Protein 1LDD (pdb70)

Sequence (296 aa):
KYELTLQRSLPFIEGMLTNLGAMKLHKIHSFLKITVPKDWGYNRITLQQLEGYLNTLADEGRLKYIANGSYEIVKYELTLQRSLPFIEGMLTNLGAMKLHKIHSFLKITVPKDWGYNRITLQQLEGYLNTLADEGRLKYIANGSYEIVKYELTLQRSLPFIEGMLTNLGAMKLHKIHSFLKITVPKDWGYNRITLQQLEGYLNTLADEGRLKYIANGSYEIVKYELTLQRSLPFIEGMLTNLGAMKLHKIHSFLKITVPKDWGYNRITLQQLEGYLNTLADEGRLKYIANGSYEIV

Structure (mmCIF, N/CA/C/O backbone):
data_1LDD
#
_entry.id   1LDD
#
_cell.length_a   54.7
_cell.length_b   72.9
_cell.length_c   79.8
_cell.angle_alpha   90
_cell.angle_beta   90
_cell.angle_gamma   90
#
_symmetry.space_group_name_H-M   'P 21 21 21'
#
loop_
_atom_site.group_PDB
_atom_site.id
_atom_site.type_symbol
_atom_site.label_atom_id
_atom_site.label_alt_id
_atom_site.label_comp_id
_atom_site.label_asym_id
_atom_site.label_entity_id
_atom_site.label_seq_id
_atom_site.pdbx_PDB_ins_code
_atom_site.Cartn_x
_atom_site.Cartn_y
_atom_site.Cartn_z
_atom_site.occupancy
_atom_site.B_iso_or_equiv
_atom_site.auth_seq_id
_atom_site.auth_comp_id
_atom_site.auth_asym_id
_atom_site.auth_atom_id
_atom_site.pdbx_PDB_model_num
ATOM 1 N N . LYS A 1 1 ? 53.293 36.698 47.238 0.00 25.10 773 LYS A N 1
ATOM 2 C CA . LYS A 1 1 ? 54.097 37.275 48.351 0.00 25.10 773 LYS A CA 1
ATOM 3 C C . LYS A 1 1 ? 54.899 38.493 47.923 0.00 25.10 773 LYS A C 1
ATOM 4 O O . LYS A 1 1 ? 55.083 39.424 48.708 0.00 25.10 773 LYS A O 1
ATOM 10 N N . TYR A 1 2 ? 55.385 38.491 46.687 1.00 25.10 774 TYR A N 1
ATOM 11 C CA . TYR A 1 2 ? 56.159 39.629 46.216 1.00 25.10 774 TYR A CA 1
ATOM 12 C C . TYR A 1 2 ? 55.552 40.526 45.163 1.00 25.10 774 TYR A C 1
ATOM 13 O O . TYR A 1 2 ? 54.477 40.276 44.582 1.00 25.10 774 TYR A O 1
ATOM 22 N N . GLU A 1 3 ? 56.263 41.614 44.957 1.00 25.10 775 GLU A N 1
ATOM 23 C CA . GLU A 1 3 ? 55.862 42.644 44.048 1.00 25.10 775 GLU A CA 1
ATOM 24 C C . GLU A 1 3 ? 55.965 42.231 42.597 1.00 25.10 775 GLU A C 1
ATOM 25 O O . GLU A 1 3 ? 55.218 42.739 41.760 1.00 25.10 775 GLU A O 1
ATOM 31 N N . LEU A 1 4 ? 56.847 41.290 42.272 1.00 25.10 776 LEU A N 1
ATOM 32 C CA . LEU A 1 4 ? 56.923 40.890 40.875 1.00 25.10 776 LEU A CA 1
ATOM 33 C C . LEU A 1 4 ? 55.605 40.194 40.540 1.00 25.10 776 LEU A C 1
ATOM 34 O O . LEU A 1 4 ? 55.044 40.402 39.468 1.00 25.10 776 LEU A O 1
ATOM 39 N N . THR A 1 5 ? 55.102 39.381 41.464 1.00 25.10 777 THR A N 1
ATOM 40 C CA . THR A 1 5 ? 53.841 38.690 41.210 1.00 25.10 777 THR A CA 1
ATOM 41 C C . THR A 1 5 ? 52.730 39.720 41.091 1.00 25.10 777 THR A C 1
ATOM 42 O O . THR A 1 5 ? 51.892 39.631 40.194 1.00 25.10 777 THR A O 1
ATOM 46 N N . LEU A 1 6 ? 52.721 40.693 41.993 1.00 25.10 778 LEU A N 1
ATOM 47 C CA . LEU A 1 6 ? 51.718 41.746 41.944 1.00 25.10 778 LEU A CA 1
ATOM 48 C C . LEU A 1 6 ? 51.850 42.520 40.632 1.00 25.10 778 LEU A C 1
ATOM 49 O O . LEU A 1 6 ? 50.848 42.861 40.007 1.00 25.10 778 LEU A O 1
ATOM 54 N N . GLN A 1 7 ? 53.092 42.780 40.223 1.00 25.10 779 GLN A N 1
ATOM 55 C CA . GLN A 1 7 ? 53.379 43.503 38.987 1.00 25.10 779 GLN A CA 1
ATOM 56 C C . GLN A 1 7 ? 52.827 42.721 37.793 1.00 25.10 779 GLN A C 1
ATOM 57 O O . GLN A 1 7 ? 52.233 43.288 36.885 1.00 25.10 779 GLN A O 1
ATOM 63 N N . ARG A 1 8 ? 53.007 41.407 37.803 1.00 25.10 780 ARG A N 1
ATOM 64 C CA . ARG A 1 8 ? 52.507 40.584 36.718 1.00 25.10 780 ARG A CA 1
ATOM 65 C C . ARG A 1 8 ? 50.985 40.547 36.671 1.00 25.10 780 ARG A C 1
ATOM 66 O O . ARG A 1 8 ? 50.394 40.316 35.616 1.00 25.10 780 ARG A O 1
ATOM 74 N N . SER A 1 9 ? 50.344 40.766 37.811 1.00 25.10 781 SER A N 1
ATOM 75 C CA . SER A 1 9 ? 48.892 40.713 37.830 1.00 25.10 781 SER A CA 1
ATOM 76 C C . SER A 1 9 ? 48.215 42.054 37.610 1.00 25.10 781 SER A C 1
ATOM 77 O O . SER A 1 9 ? 46.985 42.131 37.570 1.00 25.10 781 SER A O 1
ATOM 80 N N . LEU A 1 10 ? 49.007 43.109 37.446 1.00 25.10 782 LEU A N 1
ATOM 81 C CA . LEU A 1 10 ? 48.442 44.442 37.242 1.00 25.10 782 LEU A CA 1
ATOM 82 C C . LEU A 1 10 ? 47.470 44.485 36.048 1.00 25.10 782 LEU A C 1
ATOM 83 O O . LEU A 1 10 ? 46.392 45.069 36.139 1.00 25.10 782 LEU A O 1
ATOM 88 N N . PRO A 1 11 ? 47.838 43.854 34.910 1.00 25.10 783 PRO A N 1
ATOM 89 C CA . PRO A 1 11 ? 46.938 43.874 33.745 1.00 25.10 783 PRO A CA 1
ATOM 90 C C . PRO A 1 11 ? 45.586 43.209 34.007 1.00 25.10 783 PRO A C 1
ATOM 91 O O . PRO A 1 11 ? 44.577 43.583 33.397 1.00 25.10 783 PRO A O 1
ATOM 95 N N . PHE A 1 12 ? 45.549 42.214 34.898 1.00 25.10 784 PHE A N 1
ATOM 96 C CA . PHE A 1 12 ? 44.263 41.568 35.177 1.00 25.10 784 PHE A CA 1
ATOM 97 C C . PHE A 1 12 ? 43.450 42.413 36.151 1.00 25.10 784 PHE A C 1
ATOM 98 O O . PHE A 1 12 ? 42.220 42.429 36.095 1.00 25.10 784 PHE A O 1
ATOM 106 N N . ILE A 1 13 ? 44.135 43.121 37.045 1.00 25.10 785 ILE A N 1
ATOM 107 C CA . ILE A 1 13 ? 43.442 44.008 37.976 1.00 25.10 785 ILE A CA 1
ATOM 108 C C . ILE A 1 13 ? 42.807 45.122 37.143 1.00 25.10 785 ILE A C 1
ATOM 109 O O . ILE A 1 13 ? 41.642 45.482 37.335 1.00 25.10 785 ILE A O 1
ATOM 114 N N . GLU A 1 14 ? 43.577 45.662 36.206 1.00 25.10 786 GLU A N 1
ATOM 115 C CA . GLU A 1 14 ? 43.065 46.718 35.341 1.00 25.10 786 GLU A CA 1
ATOM 116 C C . GLU A 1 14 ? 41.865 46.248 34.498 1.00 25.10 786 GLU A C 1
ATOM 117 O O . GLU A 1 14 ? 40.831 46.913 34.484 1.00 25.10 786 GLU A O 1
ATOM 123 N N . GLY A 1 15 ? 42.016 45.118 33.802 1.00 25.10 787 GLY A N 1
ATOM 124 C CA . GLY A 1 15 ? 40.943 44.604 32.963 1.00 25.10 787 GLY A CA 1
ATOM 125 C C . GLY A 1 15 ? 39.670 44.330 33.750 1.00 25.10 787 GLY A C 1
ATOM 126 O O . GLY A 1 15 ? 38.571 44.672 33.338 1.00 25.10 787 GLY A O 1
ATOM 127 N N . MET A 1 16 ? 39.843 43.689 34.894 1.00 25.10 788 MET A N 1
ATOM 128 C CA . MET A 1 16 ? 38.747 43.366 35.789 1.00 25.10 788 MET A CA 1
ATOM 129 C C . MET A 1 16 ? 37.967 44.647 36.131 1.00 25.10 788 MET A C 1
ATOM 130 O O . MET A 1 16 ? 36.741 44.724 35.971 1.00 25.10 788 MET A O 1
ATOM 135 N N . LEU A 1 17 ? 38.695 45.653 36.600 1.00 25.10 789 LEU A N 1
ATOM 136 C CA . LEU A 1 17 ? 38.093 46.925 36.961 1.00 25.10 789 LEU A CA 1
ATOM 137 C C . LEU A 1 17 ? 37.526 47.650 35.746 1.00 25.10 789 LEU A C 1
ATOM 138 O O . LEU A 1 17 ? 36.593 48.427 35.875 1.00 25.10 789 LEU A O 1
ATOM 143 N N . THR A 1 18 ? 38.108 47.410 34.579 1.00 25.10 790 THR A N 1
ATOM 144 C CA . THR A 1 18 ? 37.621 48.047 33.365 1.00 25.10 790 THR A CA 1
ATOM 145 C C . THR A 1 18 ? 36.298 47.398 32.944 1.00 25.10 790 THR A C 1
ATOM 146 O O . THR A 1 18 ? 35.319 48.091 32.683 1.00 25.10 790 THR A O 1
ATOM 150 N N . ASN A 1 19 ? 36.253 46.069 32.911 1.00 25.10 791 ASN A N 1
ATOM 151 C CA . ASN A 1 19 ? 35.026 45.379 32.518 1.00 25.10 791 ASN A CA 1
ATOM 152 C C . ASN A 1 19 ? 33.850 45.501 33.504 1.00 25.10 791 ASN A C 1
ATOM 153 O O . ASN A 1 19 ? 32.706 45.710 33.100 1.00 25.10 791 ASN A O 1
ATOM 158 N N . LEU A 1 20 ? 34.144 45.390 34.794 1.00 25.10 792 LEU A N 1
ATOM 159 C CA . LEU A 1 20 ? 33.111 45.389 35.825 1.00 25.10 792 LEU A CA 1
ATOM 160 C C . LEU A 1 20 ? 32.855 46.665 36.627 1.00 25.10 792 LEU A C 1
ATOM 161 O O . LEU A 1 20 ? 31.890 46.734 37.384 1.00 25.10 792 LEU A O 1
ATOM 166 N N . GLY A 1 21 ? 33.708 47.667 36.483 1.00 25.10 793 GLY A N 1
ATOM 167 C CA . GLY A 1 21 ? 33.502 48.870 37.256 1.00 25.10 793 GLY A CA 1
ATOM 168 C C . GLY A 1 21 ? 34.168 48.682 38.600 1.00 25.10 793 GLY A C 1
ATOM 169 O O . GLY A 1 21 ? 34.851 47.684 38.816 1.00 25.10 793 GLY A O 1
ATOM 170 N N . ALA A 1 22 ? 33.958 49.630 39.510 1.00 25.10 794 ALA A N 1
ATOM 171 C CA . ALA A 1 22 ? 34.578 49.598 40.832 1.00 25.10 794 ALA A CA 1
ATOM 172 C C . ALA A 1 22 ? 34.301 48.319 41.611 1.00 25.10 794 ALA A C 1
ATOM 173 O O . ALA A 1 22 ? 33.164 47.848 41.661 1.00 25.10 794 ALA A O 1
ATOM 175 N N . MET A 1 23 ? 35.347 47.774 42.230 1.00 25.10 795 MET A N 1
ATOM 176 C CA . MET A 1 23 ? 35.224 46.542 43.001 1.00 25.10 795 MET A CA 1
ATOM 177 C C . MET A 1 23 ? 35.821 46.619 44.392 1.00 25.10 795 MET A C 1
ATOM 178 O O . MET A 1 23 ? 36.724 47.408 44.673 1.00 25.10 795 MET A O 1
ATOM 183 N N . LYS A 1 24 ? 35.295 45.788 45.269 1.00 25.10 796 LYS A N 1
ATOM 184 C CA . LYS A 1 24 ? 35.800 45.724 46.618 1.00 25.10 796 LYS A CA 1
ATOM 185 C C . LYS A 1 24 ? 37.001 44.812 46.709 1.00 25.10 796 LYS A C 1
ATOM 186 O O . LYS A 1 24 ? 37.121 43.835 45.958 1.00 25.10 796 LYS A O 1
ATOM 192 N N . LEU A 1 25 ? 37.889 45.174 47.628 1.00 25.10 797 LEU A N 1
ATOM 193 C CA . LEU A 1 25 ? 39.132 44.473 47.866 1.00 25.10 797 LEU A CA 1
ATOM 194 C C . LEU A 1 25 ? 38.987 42.958 47.817 1.00 25.10 797 LEU A C 1
ATOM 195 O O . LEU A 1 25 ? 39.625 42.304 46.998 1.00 25.10 797 LEU A O 1
ATOM 200 N N . HIS A 1 26 ? 38.147 42.402 48.683 1.00 25.10 798 HIS A N 1
ATOM 201 C CA . HIS A 1 26 ? 38.007 40.949 48.717 1.00 25.10 798 HIS A CA 1
ATOM 202 C C . HIS A 1 26 ? 37.520 40.316 47.419 1.00 25.10 798 HIS A C 1
ATOM 203 O O . HIS A 1 26 ? 37.838 39.161 47.145 1.00 25.10 798 HIS A O 1
ATOM 210 N N . LYS A 1 27 ? 36.740 41.045 46.630 1.00 25.10 799 LYS A N 1
ATOM 211 C CA . LYS A 1 27 ? 36.274 40.482 45.365 1.00 25.10 799 LYS A CA 1
ATOM 212 C C . LYS A 1 27 ? 37.429 40.496 44.370 1.00 25.10 799 LYS A C 1
ATOM 213 O O . LYS A 1 27 ? 37.597 39.556 43.599 1.00 25.10 799 LYS A O 1
ATOM 219 N N . ILE A 1 28 ? 38.222 41.565 44.397 1.00 25.10 800 ILE A N 1
ATOM 220 C CA . ILE A 1 28 ? 39.378 41.655 43.507 1.00 25.10 800 ILE A CA 1
ATOM 221 C C . ILE A 1 28 ? 40.311 40.484 43.815 1.00 25.10 800 ILE A C 1
ATOM 222 O O . ILE A 1 28 ? 40.821 39.825 42.913 1.00 25.10 800 ILE A O 1
ATOM 227 N N . HIS A 1 29 ? 40.499 40.206 45.104 1.00 25.10 801 HIS A N 1
ATOM 228 C CA . HIS A 1 29 ? 41.404 39.138 45.523 1.00 25.10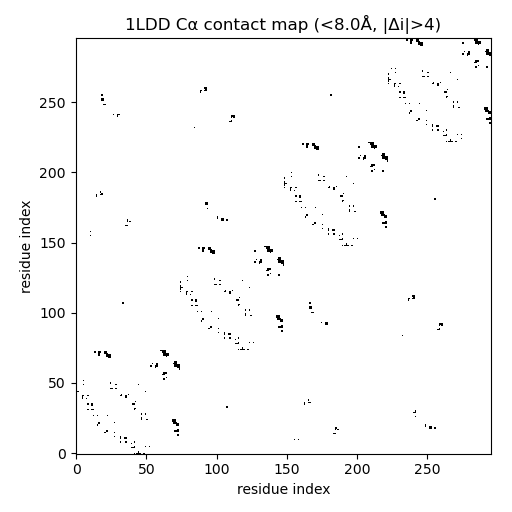 801 HIS A CA 1
ATOM 229 C C . HIS A 1 29 ? 40.923 37.769 45.047 1.00 25.10 801 HIS A C 1
ATOM 230 O O . HIS A 1 29 ? 41.690 36.956 44.506 1.00 25.10 801 HIS A O 1
ATOM 237 N N . SER A 1 30 ? 39.638 37.514 45.236 1.00 25.10 802 SER A N 1
ATOM 238 C CA . SER A 1 30 ? 39.095 36.243 44.817 1.00 25.10 802 SER A CA 1
ATOM 239 C C . SER A 1 30 ? 39.188 36.098 43.299 1.00 25.10 802 SER A C 1
ATOM 240 O O . SER A 1 30 ? 39.564 35.037 42.802 1.00 25.10 802 SER A O 1
ATOM 243 N N . PHE A 1 31 ? 38.889 37.172 42.573 1.00 25.10 803 PHE A N 1
ATOM 244 C CA . PHE A 1 31 ? 38.923 37.109 41.118 1.00 25.10 803 PHE A CA 1
ATOM 245 C C . PHE A 1 31 ? 40.334 36.900 40.564 1.00 25.10 803 PHE A C 1
ATOM 246 O O . PHE A 1 31 ? 40.512 36.206 39.550 1.00 25.10 803 PHE A O 1
ATOM 254 N N . LEU A 1 32 ? 41.320 37.515 41.208 1.00 25.10 804 LEU A N 1
ATOM 255 C CA . LEU A 1 32 ? 42.702 37.352 40.789 1.00 25.10 804 LEU A CA 1
ATOM 256 C C . LEU A 1 32 ? 43.087 35.876 40.967 1.00 25.10 804 LEU A C 1
ATOM 257 O O . LEU A 1 32 ? 43.730 35.294 40.101 1.00 25.10 804 LEU A O 1
ATOM 262 N N . LYS A 1 33 ? 42.665 35.263 42.076 1.00 25.10 805 LYS A N 1
ATOM 263 C CA . LYS A 1 33 ? 42.999 33.856 42.332 1.00 25.10 805 LYS A CA 1
ATOM 264 C C . LYS A 1 33 ? 42.621 32.936 41.169 1.00 25.10 805 LYS A C 1
ATOM 265 O O . LYS A 1 33 ? 43.289 31.940 40.916 1.00 25.10 805 LYS A O 1
ATOM 271 N N . ILE A 1 34 ? 41.554 33.266 40.457 1.00 25.10 806 ILE A N 1
ATOM 272 C CA . ILE A 1 34 ? 41.162 32.424 39.357 1.00 25.10 806 ILE A CA 1
ATOM 273 C C . ILE A 1 34 ? 41.602 32.944 37.989 1.00 25.10 806 ILE A C 1
ATOM 274 O O . ILE A 1 34 ? 41.824 32.158 37.076 1.00 25.10 806 ILE A O 1
ATOM 279 N N . THR A 1 35 ? 41.753 34.252 37.835 1.00 25.10 807 THR A N 1
ATOM 280 C CA . THR A 1 35 ? 42.158 34.777 36.531 1.00 25.10 807 THR A CA 1
ATOM 281 C C . THR A 1 35 ? 43.662 34.820 36.231 1.00 25.10 807 THR A C 1
ATOM 282 O O . THR A 1 35 ? 44.061 34.595 35.095 1.00 25.10 807 THR A O 1
ATOM 286 N N . VAL A 1 36 ? 44.493 35.100 37.233 1.00 25.10 808 VAL A N 1
ATOM 287 C CA . VAL A 1 36 ? 45.938 35.135 37.002 1.00 25.10 808 VAL A CA 1
ATOM 288 C C . VAL A 1 36 ? 46.426 33.701 36.807 1.00 25.10 808 VAL A C 1
ATOM 289 O O . VAL A 1 36 ? 46.159 32.851 37.642 1.00 25.10 808 VAL A O 1
ATOM 293 N N . PRO A 1 37 ? 47.142 33.412 35.701 1.00 25.10 809 PRO A N 1
ATOM 294 C CA . PRO A 1 37 ? 47.619 32.034 35.507 1.00 25.10 809 PRO A CA 1
ATOM 295 C C . PRO A 1 37 ? 48.377 31.529 36.727 1.00 25.10 809 PRO A C 1
ATOM 296 O O . PRO A 1 37 ? 49.272 32.214 37.248 1.00 25.10 809 PRO A O 1
ATOM 300 N N . LYS A 1 38 ? 48.016 30.324 37.170 1.00 25.10 810 LYS A N 1
ATOM 301 C CA . LYS A 1 38 ? 48.615 29.704 38.357 1.00 25.10 810 LYS A CA 1
ATOM 302 C C . LYS A 1 38 ? 50.114 29.670 38.406 1.00 25.10 810 LYS A C 1
ATOM 303 O O . LYS A 1 38 ? 50.692 29.701 39.496 1.00 25.10 810 LYS A O 1
ATOM 309 N N . ASP A 1 39 ? 50.749 29.587 37.240 1.00 25.10 811 ASP A N 1
ATOM 310 C CA . ASP A 1 39 ? 52.205 29.512 37.179 1.00 25.10 811 ASP A CA 1
ATOM 311 C C . ASP A 1 39 ? 52.885 30.796 37.585 1.00 25.10 811 ASP A C 1
ATOM 312 O O . ASP A 1 39 ? 54.080 30.791 37.882 1.00 25.10 811 ASP A O 1
ATOM 317 N N . TRP A 1 40 ? 52.144 31.902 37.572 1.00 25.10 812 TRP A N 1
ATOM 318 C CA . TRP A 1 40 ? 52.718 33.190 37.948 1.00 25.10 812 TRP A CA 1
ATOM 319 C C . TRP A 1 40 ? 52.465 33.378 39.402 1.00 25.10 812 TRP A C 1
ATOM 320 O O . TRP A 1 40 ? 52.886 34.358 40.021 1.00 25.10 812 TRP A O 1
ATOM 331 N N . GLY A 1 41 ? 51.759 32.405 39.935 1.00 25.10 813 GLY A N 1
ATOM 332 C CA . GLY A 1 41 ? 51.425 32.425 41.329 1.00 25.10 813 GLY A CA 1
ATOM 333 C C . GLY A 1 41 ? 50.161 33.219 41.548 1.00 25.10 813 GLY A C 1
ATOM 334 O O . GLY A 1 41 ? 49.168 33.122 40.802 1.00 25.10 813 GLY A O 1
ATOM 335 N N . TYR A 1 42 ? 50.262 34.038 42.574 1.00 25.10 814 TYR A N 1
ATOM 336 C CA . TYR A 1 42 ? 49.226 34.917 43.098 1.00 25.10 814 TYR A CA 1
ATOM 337 C C . TYR A 1 42 ? 48.669 34.141 44.271 1.00 25.10 814 TYR A C 1
ATOM 338 O O . TYR A 1 42 ? 48.283 34.716 45.287 1.00 25.10 814 TYR A O 1
ATOM 347 N N . ASN A 1 43 ? 48.645 32.819 44.110 1.00 25.10 815 ASN A N 1
ATOM 348 C CA . ASN A 1 43 ? 48.154 31.923 45.148 1.00 25.10 815 ASN A CA 1
ATOM 349 C C . ASN A 1 43 ? 48.862 32.184 46.468 1.00 25.10 815 ASN A C 1
ATOM 350 O O . ASN A 1 43 ? 48.321 31.909 47.531 1.00 25.10 815 ASN A O 1
ATOM 355 N N . ARG A 1 44 ? 50.077 32.712 46.406 1.00 25.10 816 ARG A N 1
ATOM 356 C CA . ARG A 1 44 ? 50.815 32.993 47.627 1.00 25.10 816 ARG A CA 1
ATOM 357 C C . ARG A 1 44 ? 50.506 34.377 48.210 1.00 25.10 816 ARG A C 1
ATOM 358 O O . ARG A 1 44 ? 50.748 34.622 49.376 1.00 25.10 816 ARG A O 1
ATOM 366 N N . ILE A 1 45 ? 49.960 35.276 47.396 1.00 25.10 817 ILE A N 1
ATOM 367 C CA . ILE A 1 45 ? 49.633 36.628 47.853 1.00 25.10 817 ILE A CA 1
ATOM 368 C C . ILE A 1 45 ? 48.497 36.702 48.875 1.00 25.10 817 ILE A C 1
ATOM 369 O O . ILE A 1 45 ? 47.470 36.053 48.729 1.00 25.10 817 ILE A O 1
ATOM 374 N N . THR A 1 46 ? 48.702 37.498 49.919 1.00 25.10 818 THR A N 1
ATOM 375 C CA . THR A 1 46 ? 47.701 37.657 50.983 1.00 25.10 818 THR A CA 1
ATOM 376 C C . THR A 1 46 ? 46.901 38.907 50.721 1.00 25.10 818 THR A C 1
ATOM 377 O O . THR A 1 46 ? 47.318 39.773 49.954 1.00 25.10 818 THR A O 1
ATOM 381 N N . LEU A 1 47 ? 45.749 39.024 51.364 1.00 25.10 819 LEU A N 1
ATOM 382 C CA . LEU A 1 47 ? 44.965 40.192 51.089 1.00 25.10 819 LEU A CA 1
ATOM 383 C C . LEU A 1 47 ? 45.615 41.463 51.606 1.00 25.10 819 LEU A C 1
ATOM 384 O O . LEU A 1 47 ? 45.298 42.538 51.122 1.00 25.10 819 LEU A O 1
ATOM 389 N N . GLN A 1 48 ? 46.564 41.359 52.539 1.00 25.10 820 GLN A N 1
ATOM 390 C CA . GLN A 1 48 ? 47.156 42.607 53.011 1.00 25.10 820 GLN A CA 1
ATOM 391 C C . GLN A 1 48 ? 48.256 43.054 52.054 1.00 25.10 820 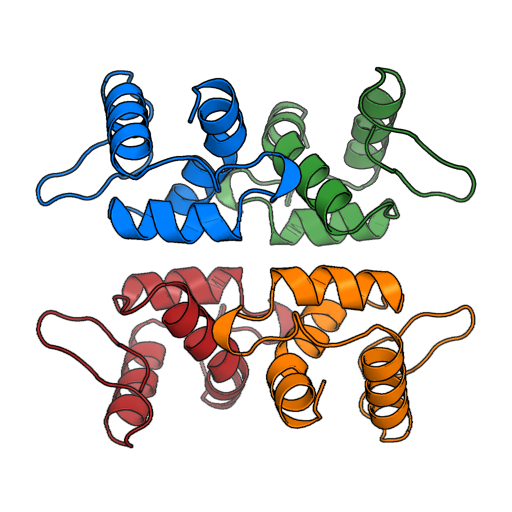GLN A C 1
ATOM 392 O O . GLN A 1 48 ? 48.553 44.229 51.967 1.00 25.10 820 GLN A O 1
ATOM 398 N N . GLN A 1 49 ? 48.828 42.108 51.314 1.00 25.10 821 GLN A N 1
ATOM 399 C CA . GLN A 1 49 ? 49.820 42.451 50.305 1.00 25.10 821 GLN A CA 1
ATOM 400 C C . GLN A 1 49 ? 49.021 43.092 49.156 1.00 25.10 821 GLN A C 1
ATOM 401 O O . GLN A 1 49 ? 49.437 44.091 48.593 1.00 25.10 821 GLN A O 1
ATOM 407 N N . LEU A 1 50 ? 47.863 42.522 48.816 1.00 25.10 822 LEU A N 1
ATOM 408 C CA . LEU A 1 50 ? 47.052 43.106 47.739 1.00 25.10 822 LEU A CA 1
ATOM 409 C C . LEU A 1 50 ? 46.634 44.526 48.084 1.00 25.10 822 LEU A C 1
ATOM 410 O O . LEU A 1 50 ? 46.784 45.432 47.271 1.00 25.10 822 LEU A O 1
ATOM 415 N N . GLU A 1 51 ? 46.119 44.712 49.306 1.00 25.10 823 GLU A N 1
ATOM 416 C CA . GLU A 1 51 ? 45.666 46.033 49.747 1.00 25.10 823 GLU A CA 1
ATOM 417 C C . GLU A 1 51 ? 46.783 47.068 49.680 1.00 25.10 823 GLU A C 1
ATOM 418 O O . GLU A 1 51 ? 46.560 48.195 49.257 1.00 25.10 823 GLU A O 1
ATOM 424 N N . GLY A 1 52 ? 47.986 46.685 50.085 1.00 25.10 824 GLY A N 1
ATOM 425 C CA . GLY A 1 52 ? 49.109 47.615 50.039 1.00 25.10 824 GLY A CA 1
ATOM 426 C C . GLY A 1 52 ? 49.451 47.980 48.602 1.00 25.10 824 GLY A C 1
ATOM 427 O O . GLY A 1 52 ? 49.772 49.132 48.291 1.00 25.10 824 GLY A O 1
ATOM 428 N N . TYR A 1 53 ? 49.381 46.989 47.720 1.00 25.10 825 TYR A N 1
ATOM 429 C CA . TYR A 1 53 ? 49.664 47.210 46.306 1.00 25.10 825 TYR A CA 1
ATOM 430 C C . TYR A 1 53 ? 48.627 48.116 45.664 1.00 25.10 825 TYR A C 1
ATOM 431 O O . TYR A 1 53 ? 48.970 49.024 44.905 1.00 25.10 825 TYR A O 1
ATOM 440 N N . LEU A 1 54 ? 47.352 47.861 45.941 1.00 25.10 826 LEU A N 1
ATOM 441 C CA . LEU A 1 54 ? 46.299 48.686 45.363 1.00 25.10 826 LEU A CA 1
ATOM 442 C C . LEU A 1 54 ? 46.387 50.128 45.836 1.00 25.10 826 LEU A C 1
ATOM 443 O O . LEU A 1 54 ? 46.162 51.052 45.056 1.00 25.10 826 LEU A O 1
ATOM 448 N N . ASN A 1 55 ? 46.712 50.323 47.107 1.00 25.10 827 ASN A N 1
ATOM 449 C CA . ASN A 1 55 ? 46.827 51.677 47.658 1.00 25.10 827 ASN A CA 1
ATOM 450 C C . ASN A 1 55 ? 47.981 52.415 46.994 1.00 25.10 827 ASN A C 1
ATOM 451 O O . ASN A 1 55 ? 47.940 53.640 46.822 1.00 25.10 827 ASN A O 1
ATOM 456 N N . THR A 1 56 ? 49.012 51.673 46.611 1.00 25.10 828 THR A N 1
ATOM 457 C CA . THR A 1 56 ? 50.150 52.292 45.933 1.00 25.10 828 THR A CA 1
ATOM 458 C C . THR A 1 56 ? 49.687 52.717 44.554 1.00 25.10 828 THR A C 1
ATOM 459 O O . THR A 1 56 ? 50.075 53.776 44.062 1.00 25.10 828 THR A O 1
ATOM 463 N N . LEU A 1 57 ? 48.840 51.899 43.931 1.00 25.10 829 LEU A N 1
ATOM 464 C CA . LEU A 1 57 ? 48.354 52.243 42.607 1.00 25.10 829 LEU A CA 1
ATOM 465 C C . LEU A 1 57 ? 47.421 53.438 42.735 1.00 25.10 829 LEU A C 1
ATOM 466 O O . LEU A 1 57 ? 47.334 54.274 41.827 1.00 25.10 829 LEU A O 1
ATOM 471 N N . ALA A 1 58 ? 46.730 53.519 43.871 1.00 25.10 830 ALA A N 1
ATOM 472 C CA . ALA A 1 58 ? 45.812 54.624 44.107 1.00 25.10 830 ALA A CA 1
ATOM 473 C C . ALA A 1 58 ? 46.614 55.898 44.368 1.00 25.10 830 ALA A C 1
ATOM 474 O O . ALA A 1 58 ? 46.218 56.977 43.924 1.00 25.10 830 ALA A O 1
ATOM 476 N N . ASP A 1 59 ? 47.742 55.750 45.079 1.00 25.10 831 ASP A N 1
ATOM 477 C CA . ASP A 1 59 ? 48.643 56.859 45.414 1.00 25.10 831 ASP A CA 1
ATOM 478 C C . ASP A 1 59 ? 49.248 57.463 44.173 1.00 25.10 831 ASP A C 1
ATOM 479 O O . ASP A 1 59 ? 49.486 58.673 44.090 1.00 25.10 831 ASP A O 1
ATOM 484 N N . GLU A 1 60 ? 49.581 56.607 43.223 1.00 25.10 832 GLU A N 1
ATOM 485 C CA . GLU A 1 60 ? 50.039 57.121 41.961 1.00 25.10 832 GLU A CA 1
ATOM 486 C C . GLU A 1 60 ? 48.647 57.603 41.504 1.00 25.10 832 GLU A C 1
ATOM 487 O O . GLU A 1 60 ? 47.845 57.987 42.359 1.00 25.10 832 GLU A O 1
ATOM 493 N N . GLY A 1 61 ? 48.330 57.626 40.218 1.00 25.10 833 GLY A N 1
ATOM 494 C CA . GLY A 1 61 ? 46.991 58.078 39.866 1.00 25.10 833 GLY A CA 1
ATOM 495 C C . GLY A 1 61 ? 46.295 57.063 38.989 1.00 25.10 833 GLY A C 1
ATOM 496 O O . GLY A 1 61 ? 45.340 57.366 38.271 1.00 25.10 833 GLY A O 1
ATOM 497 N N . ARG A 1 62 ? 46.775 55.830 39.087 1.00 25.10 834 ARG A N 1
ATOM 498 C CA . ARG A 1 62 ? 46.290 54.708 38.298 1.00 25.10 834 ARG A CA 1
ATOM 499 C C . ARG A 1 62 ? 44.913 54.216 38.747 1.00 25.10 834 ARG A C 1
ATOM 500 O O . ARG A 1 62 ? 44.070 53.834 37.928 1.00 25.10 834 ARG A O 1
ATOM 508 N N . LEU A 1 63 ? 44.678 54.232 40.057 1.00 25.10 835 LEU A N 1
ATOM 509 C CA . LEU A 1 63 ? 43.389 53.803 40.594 1.00 25.10 835 LEU A CA 1
ATOM 510 C C . LEU A 1 63 ? 42.769 54.888 41.449 1.00 25.10 835 LEU A C 1
ATOM 511 O O . LEU A 1 63 ? 43.445 55.786 41.924 1.00 25.10 835 LEU A O 1
ATOM 516 N N . LYS A 1 64 ? 41.464 54.810 41.631 1.00 25.10 836 LYS A N 1
ATOM 517 C CA . LYS A 1 64 ? 40.786 55.769 42.461 1.00 25.10 836 LYS A CA 1
ATOM 518 C C . LYS A 1 64 ? 40.146 54.964 43.581 1.00 25.10 836 LYS A C 1
ATOM 519 O O . LYS A 1 64 ? 39.397 53.991 43.347 1.00 25.10 836 LYS A O 1
ATOM 525 N N . TYR A 1 65 ? 40.439 55.339 44.815 1.00 25.10 837 TYR A N 1
ATOM 526 C CA . TYR A 1 65 ? 39.859 54.585 45.881 1.00 25.10 837 TYR A CA 1
ATOM 527 C C . TYR A 1 65 ? 38.352 54.641 45.761 1.00 25.10 837 TYR A C 1
ATOM 528 O O . TYR A 1 65 ? 37.774 53.834 45.039 1.00 25.10 837 TYR A O 1
ATOM 537 N N . ILE A 1 66 ? 37.725 55.604 46.427 1.00 25.10 838 ILE A N 1
ATOM 538 C CA . ILE A 1 66 ? 36.266 55.758 46.425 1.00 25.10 838 ILE A CA 1
ATOM 539 C C . ILE A 1 66 ? 35.656 55.278 47.744 1.00 25.10 838 ILE A C 1
ATOM 540 O O . ILE A 1 66 ? 35.504 54.075 47.985 1.00 25.10 838 ILE A O 1
ATOM 545 N N . ALA A 1 67 ? 35.328 56.241 48.597 0.00 25.10 839 ALA A N 1
ATOM 546 C CA . ALA A 1 67 ? 34.749 55.979 49.907 0.00 25.10 839 ALA A CA 1
ATOM 547 C C . ALA A 1 67 ? 33.914 54.706 49.990 0.00 25.10 839 ALA A C 1
ATOM 548 O O . ALA A 1 67 ? 33.312 54.274 49.005 0.00 25.10 839 ALA A O 1
ATOM 550 N N . ASN A 1 68 ? 33.894 54.119 51.184 0.00 25.10 840 ASN A N 1
ATOM 551 C CA . ASN A 1 68 ? 33.144 52.900 51.471 0.00 25.10 840 ASN A CA 1
ATOM 552 C C . ASN A 1 68 ? 33.901 51.615 51.166 0.00 25.10 840 ASN A C 1
ATOM 553 O O . ASN A 1 68 ? 33.487 50.535 51.588 0.00 25.10 840 ASN A O 1
ATOM 558 N N . GLY A 1 69 ? 34.996 51.727 50.421 1.00 25.10 841 GLY A N 1
ATOM 559 C CA . GLY A 1 69 ? 35.807 50.556 50.159 1.00 25.10 841 GLY A CA 1
ATOM 560 C C . GLY A 1 69 ? 35.988 49.932 48.796 1.00 25.10 841 GLY A C 1
ATOM 561 O O . GLY A 1 69 ? 36.385 48.769 48.733 1.00 25.10 841 GLY A O 1
ATOM 562 N N . SER A 1 70 ? 35.730 50.646 47.708 1.00 25.10 842 SER A N 1
ATOM 563 C CA . SER A 1 70 ? 35.925 50.016 46.400 1.00 25.10 842 SER A CA 1
ATOM 564 C C . SER A 1 70 ? 36.975 50.761 45.603 1.00 25.10 842 SER A C 1
ATOM 565 O O . SER A 1 70 ? 37.183 51.943 45.840 1.00 25.10 842 SER A O 1
ATOM 568 N N . TYR A 1 71 ? 37.646 50.068 44.683 1.00 25.10 843 TYR A N 1
ATOM 569 C CA . TYR A 1 71 ? 38.647 50.698 43.821 1.00 25.10 843 TYR A CA 1
ATOM 570 C C . TYR A 1 71 ? 38.146 50.719 42.384 1.00 25.10 843 TYR A C 1
ATOM 571 O O . TYR A 1 71 ? 37.708 49.705 41.843 1.00 25.10 843 TYR A O 1
ATOM 580 N N . GLU A 1 72 ? 38.240 51.885 41.768 1.00 25.10 844 GLU A N 1
ATOM 581 C CA . GLU A 1 72 ? 37.807 52.084 40.397 1.00 25.10 844 GLU A CA 1
ATOM 582 C C . GLU A 1 72 ? 39.045 52.468 39.582 1.00 25.10 844 GLU A C 1
ATOM 583 O O . GLU A 1 72 ? 39.948 53.110 40.101 1.00 25.10 844 GLU A O 1
ATOM 589 N N . ILE A 1 73 ? 39.091 52.081 38.317 1.00 25.10 845 ILE A N 1
ATOM 590 C CA . ILE A 1 73 ? 40.259 52.400 37.510 1.00 25.10 845 ILE A CA 1
ATOM 591 C C . ILE A 1 73 ? 40.158 53.817 36.937 1.00 25.10 845 ILE A C 1
ATOM 592 O O . ILE A 1 73 ? 39.058 54.313 36.671 1.00 25.10 845 ILE A O 1
ATOM 597 N N . VAL A 1 74 ? 41.304 54.474 36.779 1.00 25.10 846 VAL A N 1
ATOM 598 C CA . VAL A 1 74 ? 41.326 55.820 36.212 1.00 25.10 846 VAL A CA 1
ATOM 599 C C . VAL A 1 74 ? 41.633 55.692 34.711 1.00 25.10 846 VAL A C 1
ATOM 600 O O . VAL A 1 74 ? 40.756 56.055 33.876 1.00 25.10 846 VAL A O 1
ATOM 605 N N . LYS B 1 1 ? 35.567 13.088 38.026 0.00 25.10 773 LYS B N 1
ATOM 606 C CA . LYS B 1 1 ? 35.457 11.602 38.000 0.00 25.10 773 LYS B CA 1
ATOM 607 C C . LYS B 1 1 ? 34.091 11.123 37.549 0.00 25.10 773 LYS B C 1
ATOM 608 O O . LYS B 1 1 ? 33.973 10.068 36.925 0.00 25.10 773 LYS B O 1
ATOM 614 N N . TYR B 1 2 ? 33.057 11.899 37.856 1.00 25.10 774 TYR B N 1
ATOM 615 C CA . TYR B 1 2 ? 31.716 11.494 37.488 1.00 25.10 774 TYR B CA 1
ATOM 616 C C . TYR B 1 2 ? 30.911 12.335 36.544 1.00 25.10 774 TYR B C 1
ATOM 617 O O . TYR B 1 2 ? 31.209 13.508 36.254 1.00 25.10 774 TYR B O 1
ATOM 626 N N . GLU B 1 3 ? 29.871 11.680 36.055 1.00 25.10 775 GLU B N 1
ATOM 627 C CA . GLU B 1 3 ? 29.007 12.240 35.055 1.00 25.10 775 GLU B CA 1
ATOM 628 C C . GLU B 1 3 ? 28.278 13.484 35.497 1.00 25.10 775 GLU B C 1
ATOM 629 O O . GLU B 1 3 ? 27.929 14.321 34.667 1.00 25.10 775 GLU B O 1
ATOM 635 N N . LEU B 1 4 ? 28.096 13.667 36.799 1.00 25.10 776 LEU B N 1
ATOM 636 C CA . LEU B 1 4 ? 27.392 14.868 37.229 1.00 25.10 776 LEU B CA 1
ATOM 637 C C . LEU B 1 4 ? 28.304 16.086 36.977 1.00 25.10 776 LEU B C 1
ATOM 638 O O . LEU B 1 4 ? 27.857 17.131 36.495 1.00 25.10 776 LEU B O 1
ATOM 643 N N . THR B 1 5 ? 29.588 15.945 37.296 1.00 25.10 777 THR B N 1
ATOM 644 C CA . THR B 1 5 ? 30.536 17.023 37.058 1.00 25.10 777 THR B CA 1
ATOM 645 C C . THR B 1 5 ? 30.624 17.301 35.550 1.00 25.10 777 THR B C 1
ATOM 646 O O . THR B 1 5 ? 30.695 18.449 35.123 1.00 25.10 777 THR B O 1
ATOM 650 N N . LEU B 1 6 ? 30.617 16.247 34.747 1.00 25.10 778 LEU B N 1
ATOM 651 C CA . LEU B 1 6 ? 30.670 16.422 33.302 1.00 25.10 778 LEU B CA 1
ATOM 652 C C . LEU B 1 6 ? 29.373 17.113 32.848 1.00 25.10 778 LEU B C 1
ATOM 653 O O . LEU B 1 6 ? 29.380 18.023 31.996 1.00 25.10 778 LEU B O 1
ATOM 658 N N . GLN B 1 7 ? 28.264 16.697 33.446 1.00 25.10 779 GLN B N 1
ATOM 659 C CA . GLN B 1 7 ? 26.965 17.282 33.129 1.00 25.10 779 GLN B CA 1
ATOM 660 C C . GLN B 1 7 ? 26.983 18.785 33.416 1.00 25.10 779 GLN B C 1
ATOM 661 O O . GLN B 1 7 ? 26.523 19.591 32.599 1.00 25.10 779 GLN B O 1
ATOM 667 N N . ARG B 1 8 ? 27.526 19.160 34.572 1.00 25.10 780 ARG B N 1
ATOM 668 C CA . ARG B 1 8 ? 27.615 20.567 34.954 1.00 25.10 780 ARG B CA 1
ATOM 669 C C . ARG B 1 8 ? 28.537 21.396 34.062 1.00 25.10 780 ARG B C 1
ATOM 670 O O . ARG B 1 8 ? 28.366 22.599 33.943 1.00 25.10 780 ARG B O 1
ATOM 678 N N . SER B 1 9 ? 29.529 20.763 33.453 1.00 25.10 781 SER B N 1
ATOM 679 C CA . SER B 1 9 ? 30.457 21.510 32.624 1.00 25.10 781 SER B CA 1
ATOM 680 C C . SER B 1 9 ? 30.043 21.613 31.162 1.00 25.10 781 SER B C 1
ATOM 681 O O . SER B 1 9 ? 30.677 22.328 30.385 1.00 25.10 781 SER B O 1
ATOM 684 N N . LEU B 1 10 ? 28.968 20.922 30.803 1.00 25.10 782 LEU B N 1
ATOM 685 C CA . LEU B 1 10 ? 28.481 20.918 29.435 1.00 25.10 782 LEU B CA 1
ATOM 686 C C . LEU B 1 10 ? 28.307 22.355 28.892 1.00 25.10 782 LEU B C 1
ATOM 687 O O . LEU B 1 10 ? 28.705 22.655 27.779 1.00 25.10 782 LEU B O 1
ATOM 692 N N . PRO B 1 11 ? 27.727 23.265 29.688 1.00 25.10 783 PRO B N 1
ATOM 693 C CA . PRO B 1 11 ? 27.553 24.631 29.167 1.00 25.10 783 PRO B CA 1
ATOM 694 C C . PRO B 1 11 ? 28.879 25.333 28.828 1.00 25.10 783 PRO B C 1
ATOM 695 O O . PRO B 1 11 ? 28.942 26.117 27.878 1.00 25.10 783 PRO B O 1
ATOM 699 N N . PHE B 1 12 ? 29.927 25.065 29.608 1.00 25.10 784 PHE B N 1
ATOM 700 C CA . PHE B 1 12 ? 31.212 25.688 29.328 1.00 25.10 784 PHE B CA 1
ATOM 701 C C . PHE B 1 12 ? 31.832 25.032 28.086 1.00 25.10 784 PHE B C 1
ATOM 702 O O . PHE B 1 12 ? 32.487 25.705 27.282 1.00 25.10 784 PHE B O 1
ATOM 710 N N . ILE B 1 13 ? 31.616 23.729 27.921 1.00 25.10 785 ILE B N 1
ATOM 711 C CA . ILE B 1 13 ? 32.117 23.036 26.736 1.00 25.10 785 ILE B CA 1
ATOM 712 C C . ILE B 1 13 ? 31.434 23.660 25.504 1.00 25.10 785 ILE B C 1
ATOM 713 O O . ILE B 1 13 ? 32.081 23.954 24.491 1.00 25.10 785 ILE B O 1
ATOM 718 N N . GLU B 1 14 ? 30.124 23.884 25.614 1.00 25.10 786 GLU B N 1
ATOM 719 C CA . GLU B 1 14 ? 29.363 24.474 24.518 1.00 25.10 786 GLU B CA 1
ATOM 720 C C . GLU B 1 14 ? 29.790 25.923 24.260 1.00 25.10 786 GLU B C 1
ATOM 721 O O . GLU B 1 14 ? 29.988 26.333 23.112 1.00 25.10 786 GLU B O 1
ATOM 727 N N . GLY B 1 15 ? 29.936 26.701 25.326 1.00 25.10 787 GLY B N 1
ATOM 728 C CA . GLY B 1 15 ? 30.330 28.090 25.162 1.00 25.10 787 GLY B CA 1
ATOM 729 C C . GLY B 1 15 ? 31.683 28.189 24.480 1.00 25.10 787 GLY B C 1
ATOM 730 O O . GLY B 1 15 ? 31.871 28.951 23.528 1.00 25.10 787 GLY B O 1
ATOM 731 N N . MET B 1 16 ? 32.609 27.377 24.970 1.00 25.10 788 MET B N 1
ATOM 732 C CA . MET B 1 16 ? 33.974 27.347 24.484 1.00 25.10 788 MET B CA 1
ATOM 733 C C . MET B 1 16 ? 34.016 27.105 22.986 1.00 25.10 788 MET B C 1
ATOM 734 O O . MET B 1 16 ? 34.592 27.891 22.224 1.00 25.10 788 MET B O 1
ATOM 739 N N . LEU B 1 17 ? 33.401 26.000 22.581 1.00 25.10 789 LEU B N 1
ATOM 740 C CA . LEU B 1 17 ? 33.343 25.610 21.186 1.00 25.10 789 LEU B CA 1
ATOM 741 C C . LEU B 1 17 ? 32.560 26.626 20.359 1.00 25.10 789 LEU B C 1
ATOM 742 O O . LEU B 1 17 ? 32.837 26.807 19.175 1.00 25.10 789 LEU B O 1
ATOM 747 N N . THR B 1 18 ? 31.576 27.278 20.978 1.00 25.10 790 THR B N 1
ATOM 748 C CA . THR B 1 18 ? 30.792 28.290 20.267 1.00 25.10 790 THR B CA 1
ATOM 749 C C . THR B 1 18 ? 31.654 29.529 19.989 1.00 25.10 790 THR B C 1
ATOM 750 O O . THR B 1 18 ? 31.635 30.059 18.876 1.00 25.10 790 THR B O 1
ATOM 754 N N . ASN B 1 19 ? 32.420 29.977 20.988 1.00 25.10 791 ASN B N 1
ATOM 755 C CA . ASN B 1 19 ? 33.285 31.154 20.816 1.00 25.10 791 ASN B CA 1
ATOM 756 C C . ASN B 1 19 ? 34.534 30.925 19.961 1.00 25.10 791 ASN B C 1
ATOM 757 O O . ASN B 1 19 ? 34.883 31.775 19.137 1.00 25.10 791 ASN B O 1
ATOM 762 N N . LEU B 1 20 ? 35.203 29.784 20.146 1.00 25.10 792 LEU B N 1
ATOM 763 C CA . LEU B 1 20 ? 36.458 29.520 19.439 1.00 25.10 792 LEU B CA 1
ATOM 764 C C . LEU B 1 20 ? 36.445 28.586 18.226 1.00 25.10 792 LEU B C 1
ATOM 765 O O . LEU B 1 20 ? 37.452 28.474 17.520 1.00 25.10 792 LEU B O 1
ATOM 770 N N . GLY B 1 21 ? 35.322 27.915 17.995 1.00 25.10 793 GLY B N 1
ATOM 771 C CA . GLY B 1 21 ? 35.239 26.978 16.893 1.00 25.10 793 GLY B CA 1
ATOM 772 C C . GLY B 1 21 ? 35.720 25.625 17.401 1.00 25.10 793 GLY B C 1
ATOM 773 O O . GLY B 1 21 ? 35.884 25.450 18.611 1.00 25.10 793 GLY B O 1
ATOM 774 N N . ALA B 1 22 ? 35.966 24.687 16.484 1.00 25.10 794 ALA B N 1
ATOM 775 C CA . ALA B 1 22 ? 36.425 23.337 16.823 1.00 25.10 794 ALA B CA 1
ATOM 776 C C . ALA B 1 22 ? 37.732 23.335 17.614 1.00 25.10 794 ALA B C 1
ATOM 777 O O . ALA B 1 22 ? 38.664 24.062 17.275 1.00 25.10 794 ALA B O 1
ATOM 779 N N . MET B 1 23 ? 37.792 22.501 18.655 1.00 25.10 795 MET B N 1
ATOM 780 C CA . MET B 1 23 ? 38.971 22.396 19.515 1.00 25.10 795 MET B CA 1
ATOM 781 C C . MET B 1 23 ? 39.374 20.950 19.772 1.00 25.10 795 MET B C 1
ATOM 782 O O . MET B 1 23 ? 38.529 20.040 19.756 1.00 25.10 795 MET B O 1
ATOM 787 N N . LYS B 1 24 ? 40.663 20.751 20.035 1.00 25.10 796 LYS B N 1
ATOM 788 C CA . LYS B 1 24 ? 41.180 19.424 20.307 1.00 25.10 796 LYS B CA 1
ATOM 789 C C . LYS B 1 24 ? 40.938 19.013 21.744 1.00 25.10 796 LYS B C 1
ATOM 790 O O . LYS B 1 24 ? 40.828 19.841 22.643 1.00 25.10 796 LYS B O 1
ATOM 796 N N . LEU B 1 25 ? 40.836 17.707 21.937 1.00 25.10 797 LEU B N 1
ATOM 797 C CA . LEU B 1 25 ? 40.565 17.130 23.240 1.00 25.10 797 LEU B CA 1
ATOM 798 C C . LEU B 1 25 ? 41.387 17.730 24.377 1.00 25.10 797 LEU B C 1
ATOM 799 O O . LEU B 1 25 ? 40.818 18.194 25.373 1.00 25.10 797 LEU B O 1
ATOM 804 N N . HIS B 1 26 ? 42.708 17.740 24.234 1.00 25.10 798 HIS B N 1
ATOM 805 C CA . HIS B 1 26 ? 43.551 18.259 25.304 1.00 25.10 798 HIS B CA 1
ATOM 806 C C . HIS B 1 26 ? 43.334 19.744 25.606 1.00 25.10 798 HIS B C 1
ATOM 807 O O . HIS B 1 26 ? 43.445 20.158 26.753 1.00 25.10 798 HIS B O 1
ATOM 814 N N . LYS B 1 27 ? 43.018 20.536 24.580 1.00 25.10 799 LYS B N 1
ATOM 815 C CA . LYS B 1 27 ? 42.760 21.961 24.782 1.00 25.10 799 LYS B CA 1
ATOM 816 C C . LYS B 1 27 ? 41.427 22.166 25.520 1.00 25.10 799 LYS B C 1
ATOM 817 O O . LYS B 1 27 ? 41.318 23.026 26.395 1.00 25.10 799 LYS B O 1
ATOM 823 N N . ILE B 1 28 ? 40.416 21.373 25.160 1.00 25.10 800 ILE B N 1
ATOM 824 C CA . ILE B 1 28 ? 39.130 21.456 25.839 1.00 25.10 800 ILE B CA 1
ATOM 825 C C . ILE B 1 28 ? 39.339 21.112 27.319 1.00 25.10 800 ILE B C 1
ATOM 826 O O . ILE B 1 28 ? 38.786 21.763 28.203 1.00 25.10 800 ILE B O 1
ATOM 831 N N . HIS B 1 29 ? 40.162 20.105 27.583 1.00 25.10 801 HIS B N 1
ATOM 832 C CA . HIS B 1 29 ? 40.426 19.679 28.955 1.00 25.10 801 HIS B CA 1
ATOM 833 C C . HIS B 1 29 ? 41.077 20.804 29.771 1.00 25.10 801 HIS B C 1
ATOM 834 O O . HIS B 1 29 ? 40.610 21.163 30.854 1.00 25.10 801 HIS B O 1
ATOM 841 N N . SER B 1 30 ? 42.144 21.384 29.230 1.00 25.10 802 SER B N 1
ATOM 842 C CA . SER B 1 30 ? 42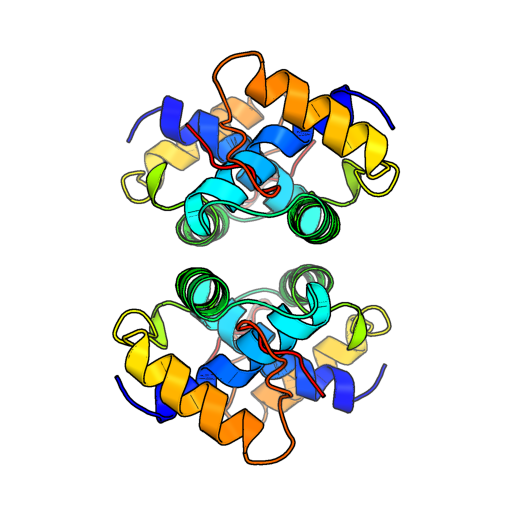.862 22.439 29.928 1.00 25.10 802 SER B CA 1
ATOM 843 C C . SER B 1 30 ? 41.971 23.642 30.193 1.00 25.10 802 SER B C 1
ATOM 844 O O . SER B 1 30 ? 42.015 24.230 31.277 1.00 25.10 802 SER B O 1
ATOM 847 N N . PHE B 1 31 ? 41.161 24.009 29.199 1.00 25.10 803 PHE B N 1
ATOM 848 C CA . PHE B 1 31 ? 40.281 25.164 29.334 1.00 25.10 803 PHE B CA 1
ATOM 849 C C . PHE B 1 31 ? 39.224 24.918 30.417 1.00 25.10 803 PHE B C 1
ATOM 850 O O . PHE B 1 31 ? 38.886 25.824 31.179 1.00 25.10 803 PHE B O 1
ATOM 858 N N . LEU B 1 32 ? 38.696 23.702 30.480 1.00 25.10 804 LEU B N 1
ATOM 859 C CA . LEU B 1 32 ? 37.729 23.359 31.522 1.00 25.10 804 LEU B CA 1
ATOM 860 C C . LEU B 1 32 ? 38.392 23.458 32.907 1.00 25.10 804 LEU B C 1
ATOM 861 O O . LEU B 1 32 ? 37.772 23.881 33.870 1.00 25.10 804 LEU B O 1
ATOM 866 N N . LYS B 1 33 ? 39.661 23.075 33.009 1.00 25.10 805 LYS B N 1
ATOM 867 C CA . LYS B 1 33 ? 40.337 23.138 34.298 1.00 25.10 805 LYS B CA 1
ATOM 868 C C . LYS B 1 33 ? 40.327 24.544 34.870 1.00 25.10 805 LYS B C 1
ATOM 869 O O . LYS B 1 33 ? 40.349 24.720 36.079 1.00 25.10 805 LYS B O 1
ATOM 875 N N . ILE B 1 34 ? 40.298 25.548 34.004 1.00 25.10 806 ILE B N 1
ATOM 876 C CA . ILE B 1 34 ? 40.308 26.915 34.491 1.00 25.10 806 ILE B CA 1
ATOM 877 C C . ILE B 1 34 ? 38.950 27.604 34.488 1.00 25.10 806 ILE B C 1
ATOM 878 O O . ILE B 1 34 ? 38.701 28.461 35.329 1.00 25.10 806 ILE B O 1
ATOM 883 N N . THR B 1 35 ? 38.050 27.194 33.596 1.00 25.10 807 THR B N 1
ATOM 884 C CA . THR B 1 35 ? 36.752 27.861 33.510 1.00 25.10 807 THR B CA 1
ATOM 885 C C . THR B 1 35 ? 35.625 27.289 34.379 1.00 25.10 807 THR B C 1
ATOM 886 O O . THR B 1 35 ? 34.766 28.037 34.827 1.00 25.10 807 THR B O 1
ATOM 890 N N . VAL B 1 36 ? 35.622 25.976 34.616 1.00 25.10 808 VAL B N 1
ATOM 891 C CA . VAL B 1 36 ? 34.566 25.379 35.432 1.00 25.10 808 VAL B CA 1
ATOM 892 C C . VAL B 1 36 ? 34.854 25.722 36.891 1.00 25.10 808 VAL B C 1
ATOM 893 O O . VAL B 1 36 ? 35.945 25.446 37.387 1.00 25.10 808 VAL B O 1
ATOM 897 N N . PRO B 1 37 ? 33.885 26.332 37.595 1.00 25.10 809 PRO B N 1
ATOM 898 C CA . PRO B 1 37 ? 34.134 26.677 39.001 1.00 25.10 809 PRO B CA 1
ATOM 899 C C . PRO B 1 37 ? 34.701 25.506 39.815 1.00 25.10 809 PRO B C 1
ATOM 900 O O . PRO B 1 37 ? 34.194 24.374 39.768 1.00 25.10 809 PRO B O 1
ATOM 904 N N . LYS B 1 38 ? 35.789 25.782 40.524 1.00 25.10 810 LYS B N 1
ATOM 905 C CA . LYS B 1 38 ? 36.457 24.774 41.324 1.00 25.10 810 LYS B CA 1
ATOM 906 C C . LYS B 1 38 ? 35.556 23.951 42.223 1.00 25.10 810 LYS B C 1
ATOM 907 O O . LYS B 1 38 ? 35.794 22.757 42.407 1.00 25.10 810 LYS B O 1
ATOM 913 N N . ASP B 1 39 ? 34.526 24.577 42.781 1.00 25.10 811 ASP B N 1
ATOM 914 C CA . ASP B 1 39 ? 33.623 23.880 43.683 1.00 25.10 811 ASP B CA 1
ATOM 915 C C . ASP B 1 39 ? 32.857 22.733 43.007 1.00 25.10 811 ASP B C 1
ATOM 916 O O . ASP B 1 39 ? 32.413 21.801 43.681 1.00 25.10 811 ASP B O 1
ATOM 921 N N . TRP B 1 40 ? 32.668 22.817 41.693 1.00 25.10 812 TRP B N 1
ATOM 922 C CA . TRP B 1 40 ? 31.922 21.783 40.980 1.00 25.10 812 TRP B CA 1
ATOM 923 C C . TRP B 1 40 ? 32.903 20.712 40.627 1.00 25.10 812 TRP B C 1
ATOM 924 O O . TRP B 1 40 ? 32.558 19.648 40.097 1.00 25.10 812 TRP B O 1
ATOM 935 N N . GLY B 1 41 ? 34.149 21.037 40.936 1.00 25.10 813 GLY B N 1
ATOM 936 C CA . GLY B 1 41 ? 35.225 20.144 40.659 1.00 25.10 813 GLY B CA 1
ATOM 937 C C . GLY B 1 41 ? 35.795 20.387 39.278 1.00 25.10 813 GLY B C 1
ATOM 938 O O . GLY B 1 41 ? 36.129 21.528 38.875 1.00 25.10 813 GLY B O 1
ATOM 939 N N . TYR B 1 42 ? 35.860 19.270 38.580 1.00 25.10 814 TYR B N 1
ATOM 940 C CA . TYR B 1 42 ? 36.398 19.073 37.250 1.00 25.10 814 TYR B CA 1
ATOM 941 C C . TYR B 1 42 ? 37.838 18.709 37.478 1.00 25.10 814 TYR B C 1
ATOM 942 O O . TYR B 1 42 ? 38.428 17.972 36.711 1.00 25.10 814 TYR B O 1
ATOM 951 N N . ASN B 1 43 ? 38.401 19.244 38.555 1.00 25.10 815 ASN B N 1
ATOM 952 C CA . ASN B 1 43 ? 39.788 18.965 38.898 1.00 25.10 815 ASN B CA 1
ATOM 953 C C . ASN B 1 43 ? 40.060 17.460 39.044 1.00 25.10 815 ASN B C 1
ATOM 954 O O . ASN B 1 43 ? 41.196 17.011 38.917 1.00 25.10 815 ASN B O 1
ATOM 959 N N . ARG B 1 44 ? 39.022 16.679 39.321 1.00 25.10 816 ARG B N 1
ATOM 960 C CA . ARG B 1 44 ? 39.204 15.236 39.465 1.00 25.10 816 ARG B CA 1
ATOM 961 C C . ARG B 1 44 ? 38.992 14.485 38.143 1.00 25.10 816 ARG B C 1
ATOM 962 O O . ARG B 1 44 ? 39.317 13.303 38.020 1.00 25.10 816 ARG B O 1
ATOM 970 N N . ILE B 1 45 ? 38.475 15.182 37.136 1.00 25.10 817 ILE B N 1
ATOM 971 C CA . ILE B 1 45 ? 38.227 14.534 35.854 1.00 25.10 817 ILE B CA 1
ATOM 972 C C . ILE B 1 45 ? 39.494 14.336 35.037 1.00 25.10 817 ILE B C 1
ATOM 973 O O . ILE B 1 45 ? 40.340 15.237 34.936 1.00 25.10 817 ILE B O 1
ATOM 978 N N . THR B 1 46 ? 39.616 13.135 34.476 1.00 25.10 818 THR B N 1
ATOM 979 C CA . THR B 1 46 ? 40.766 12.752 33.667 1.00 25.10 818 THR B CA 1
ATOM 980 C C . THR B 1 46 ? 40.458 12.969 32.208 1.00 25.10 818 THR B C 1
ATOM 981 O O . THR B 1 46 ? 39.296 13.089 31.814 1.00 25.10 818 THR B O 1
ATOM 985 N N . LEU B 1 47 ? 41.494 12.998 31.381 1.00 25.10 819 LEU B N 1
ATOM 986 C CA . LEU B 1 47 ? 41.217 13.206 29.981 1.00 25.10 819 LEU B CA 1
ATOM 987 C C . LEU B 1 47 ? 40.443 12.059 29.338 1.00 25.10 819 LEU B C 1
ATOM 988 O O . LEU B 1 47 ? 39.672 12.298 28.398 1.00 25.10 819 LEU B O 1
ATOM 993 N N . GLN B 1 48 ? 40.590 10.837 29.852 1.00 25.10 820 GLN B N 1
ATOM 994 C CA . GLN B 1 48 ? 39.865 9.737 29.235 1.00 25.10 820 GLN B CA 1
ATOM 995 C C . GLN B 1 48 ? 38.399 9.796 29.629 1.00 25.10 820 GLN B C 1
ATOM 996 O O . GLN B 1 48 ? 37.549 9.320 28.880 1.00 25.10 820 GLN B O 1
ATOM 1002 N N . GLN B 1 49 ? 38.108 10.389 30.797 1.00 25.10 821 GLN B N 1
ATOM 1003 C CA . GLN B 1 49 ? 36.725 10.522 31.229 1.00 25.10 821 GLN B CA 1
ATOM 1004 C C . GLN B 1 49 ? 36.096 11.593 30.340 1.00 25.10 821 GLN B C 1
ATOM 1005 O O . GLN B 1 49 ? 34.950 11.469 29.928 1.00 25.10 821 GLN B O 1
ATOM 1011 N N . LEU B 1 50 ? 36.864 12.641 30.027 1.00 25.10 822 LEU B N 1
ATOM 1012 C CA . LEU B 1 50 ? 36.349 13.706 29.171 1.00 25.10 822 LEU B CA 1
ATOM 1013 C C . LEU B 1 50 ? 36.136 13.165 27.759 1.00 25.10 822 LEU B C 1
ATOM 1014 O O . LEU B 1 50 ? 35.086 13.412 27.153 1.00 25.10 822 LEU B O 1
ATOM 1019 N N . GLU B 1 51 ? 37.129 12.430 27.251 1.00 25.10 823 GLU B N 1
ATOM 1020 C CA . GLU B 1 51 ? 37.038 11.866 25.908 1.00 25.10 823 GLU B CA 1
ATOM 1021 C C . GLU B 1 51 ? 35.776 11.020 25.778 1.00 25.10 823 GLU B C 1
ATOM 1022 O O . GLU B 1 51 ? 35.026 11.170 24.826 1.00 25.10 823 GLU B O 1
ATOM 1028 N N . GLY B 1 52 ? 35.527 10.155 26.758 1.00 25.10 824 GLY B N 1
ATOM 1029 C CA . GLY B 1 52 ? 34.323 9.337 26.706 1.00 25.10 824 GLY B CA 1
ATOM 1030 C C . GLY B 1 52 ? 33.058 10.187 26.674 1.00 25.10 824 GLY B C 1
ATOM 1031 O O . GLY B 1 52 ? 32.110 9.908 25.936 1.00 25.10 824 GLY B O 1
ATOM 1032 N N . TYR B 1 53 ? 33.041 11.252 27.466 1.00 25.10 825 TYR B N 1
ATOM 1033 C CA . TYR B 1 53 ? 31.877 12.131 27.521 1.00 25.10 825 TYR B CA 1
ATOM 1034 C C . TYR B 1 53 ? 31.627 12.830 26.183 1.00 25.10 825 TYR B C 1
ATOM 1035 O O . TYR B 1 53 ? 30.503 12.846 25.669 1.00 25.10 825 TYR B O 1
ATOM 1044 N N . LEU B 1 54 ? 32.680 13.415 25.631 1.00 25.10 826 LEU B N 1
ATOM 1045 C CA . LEU B 1 54 ? 32.602 14.094 24.345 1.00 25.10 826 LEU B CA 1
ATOM 1046 C C . LEU B 1 54 ? 32.146 13.167 23.216 1.00 25.10 826 LEU B C 1
ATOM 1047 O O . LEU B 1 54 ? 31.431 13.592 22.326 1.00 25.10 826 LEU B O 1
ATOM 1052 N N . ASN B 1 55 ? 32.599 11.915 23.241 1.00 25.10 827 ASN B N 1
ATOM 1053 C CA . ASN B 1 55 ? 32.218 10.963 22.208 1.00 25.10 827 ASN B CA 1
ATOM 1054 C C . ASN B 1 55 ? 30.733 10.616 22.321 1.00 25.10 827 ASN B C 1
ATOM 1055 O O . ASN B 1 55 ? 30.067 10.377 21.315 1.00 25.10 827 ASN B O 1
ATOM 1060 N N . THR B 1 56 ? 30.227 10.589 23.552 1.00 25.10 828 THR B N 1
ATOM 1061 C CA . THR B 1 56 ? 28.815 10.331 23.810 1.00 25.10 828 THR B CA 1
ATOM 1062 C C . THR B 1 56 ? 28.002 11.504 23.237 1.00 25.10 828 THR B C 1
ATOM 1063 O O . THR B 1 56 ? 26.961 11.310 22.610 1.00 25.10 828 THR B O 1
ATOM 1067 N N . LEU B 1 57 ? 28.487 12.726 23.452 1.00 25.10 829 LEU B N 1
ATOM 1068 C CA . LEU B 1 57 ? 27.794 13.900 22.939 1.00 25.10 829 LEU B CA 1
ATOM 1069 C C . LEU B 1 57 ? 27.847 13.862 21.424 1.00 25.10 829 LEU B C 1
ATOM 1070 O O . LEU B 1 57 ? 26.899 14.278 20.758 1.00 25.10 829 LEU B O 1
ATOM 1075 N N . ALA B 1 58 ? 28.957 13.363 20.878 1.00 25.10 830 ALA B N 1
ATOM 1076 C CA . ALA B 1 58 ? 29.106 13.280 19.432 1.00 25.10 830 ALA B CA 1
ATOM 1077 C C . ALA B 1 58 ? 28.109 12.253 18.895 1.00 25.10 830 ALA B C 1
ATOM 1078 O O . ALA B 1 58 ? 27.451 12.490 17.881 1.00 25.10 830 ALA B O 1
ATOM 1080 N N . ASP B 1 59 ? 28.007 11.125 19.594 1.00 25.10 831 ASP B N 1
ATOM 1081 C CA . ASP B 1 59 ? 27.099 10.045 19.236 1.00 25.10 831 ASP B CA 1
ATOM 1082 C C . ASP B 1 59 ? 25.674 10.576 19.170 1.00 25.10 831 ASP B C 1
ATOM 1083 O O . ASP B 1 59 ? 24.894 10.215 18.293 1.00 25.10 831 ASP B O 1
ATOM 1088 N N . GLU B 1 60 ? 25.315 11.399 20.136 1.00 25.10 832 GLU B N 1
ATOM 1089 C CA . GLU B 1 60 ? 24.012 12.017 20.078 1.00 25.10 832 GLU B CA 1
ATOM 1090 C C . GLU B 1 60 ? 24.326 12.988 18.916 1.00 25.10 832 GLU B C 1
ATOM 1091 O O . GLU B 1 60 ? 25.315 12.790 18.206 1.00 25.10 832 GLU B O 1
ATOM 1097 N N . GLY B 1 61 ? 23.538 14.012 18.673 1.00 25.10 833 GLY B N 1
ATOM 1098 C CA . GLY B 1 61 ? 23.912 14.874 17.561 1.00 25.10 833 GLY B CA 1
ATOM 1099 C C . GLY B 1 61 ? 24.404 16.215 18.039 1.00 25.10 833 GLY B C 1
ATOM 1100 O O . GLY B 1 61 ? 24.510 17.154 17.253 1.00 25.10 833 GLY B O 1
ATOM 1101 N N . ARG B 1 62 ? 24.738 16.288 19.324 1.00 25.10 834 ARG B N 1
ATOM 1102 C CA . ARG B 1 62 ? 25.170 17.533 19.974 1.00 25.10 834 ARG B CA 1
ATOM 1103 C C . ARG B 1 62 ? 26.524 18.112 19.545 1.00 25.10 834 ARG B C 1
ATOM 1104 O O . ARG B 1 62 ? 26.696 19.337 19.481 1.00 25.10 834 ARG B O 1
ATOM 1112 N N . LEU B 1 63 ? 27.483 17.237 19.266 1.00 25.10 835 LEU B N 1
ATOM 1113 C CA . LEU B 1 63 ? 28.797 17.671 18.825 1.00 25.10 835 LEU B CA 1
ATOM 1114 C C . LEU B 1 63 ? 29.144 16.874 17.579 1.00 25.10 835 LEU B C 1
ATOM 1115 O O . LEU B 1 63 ? 28.590 15.799 17.354 1.00 25.10 835 LEU B O 1
ATOM 1120 N N . LYS B 1 64 ? 30.060 17.412 16.779 1.00 25.10 836 LYS B N 1
ATOM 1121 C CA . LYS B 1 64 ? 30.523 16.752 15.566 1.00 25.10 836 LYS B CA 1
ATOM 1122 C C . LYS B 1 64 ? 32.014 16.527 15.767 1.00 25.10 836 LYS B C 1
ATOM 1123 O O . LYS B 1 64 ? 32.756 17.482 15.998 1.00 25.10 836 LYS B O 1
ATOM 1129 N N . TYR B 1 65 ? 32.457 15.276 15.678 1.00 25.10 837 TYR B N 1
ATOM 1130 C CA . TYR B 1 65 ? 33.866 14.994 15.855 1.00 25.10 837 TYR B CA 1
ATOM 1131 C C . TYR B 1 65 ? 34.699 15.817 14.877 1.00 25.10 837 TYR B C 1
ATOM 1132 O O . TYR B 1 65 ? 35.036 16.952 15.177 1.00 25.10 837 TYR B O 1
ATOM 1141 N N . ILE B 1 66 ? 34.985 15.282 13.701 1.00 25.10 838 ILE B N 1
ATOM 1142 C CA . ILE B 1 66 ? 35.804 15.979 12.703 1.00 25.10 838 ILE B CA 1
ATOM 1143 C C . ILE B 1 66 ? 37.208 15.396 12.679 1.00 25.10 838 ILE B C 1
ATOM 1144 O O . ILE B 1 66 ? 38.002 15.638 13.580 1.00 25.10 838 ILE B O 1
ATOM 1149 N N . ALA B 1 67 ? 37.483 14.620 11.632 0.00 25.10 839 ALA B N 1
ATOM 1150 C CA . ALA B 1 67 ? 38.765 13.952 11.422 0.00 25.10 839 ALA B CA 1
ATOM 1151 C C . ALA B 1 67 ? 39.976 14.734 11.912 0.00 25.10 839 ALA B C 1
ATOM 1152 O O . ALA B 1 67 ? 39.968 15.965 11.938 0.00 25.10 839 ALA B O 1
ATOM 1154 N N . ASN B 1 68 ? 41.012 13.992 12.299 0.00 25.10 840 ASN B N 1
ATOM 1155 C CA . ASN B 1 68 ? 42.270 14.550 12.788 0.00 25.10 840 ASN B CA 1
ATOM 1156 C C . ASN B 1 68 ? 42.288 14.847 14.281 0.00 25.10 840 ASN B C 1
ATOM 1157 O O . ASN B 1 68 ? 43.355 15.023 14.869 0.00 25.10 840 ASN B O 1
ATOM 1162 N N . GLY B 1 69 ? 41.111 14.921 14.892 1.00 25.10 841 GLY B N 1
ATOM 1163 C CA . GLY B 1 69 ? 41.061 15.118 16.328 1.00 25.10 841 GLY B CA 1
ATOM 1164 C C . GLY B 1 69 ? 40.373 16.287 17.011 1.00 25.10 841 GLY B C 1
ATOM 1165 O O . GLY B 1 69 ? 40.701 16.565 18.154 1.00 25.10 841 GLY B O 1
ATOM 1166 N N . SER B 1 70 ? 39.413 16.956 16.386 1.00 25.10 842 SER B N 1
ATOM 1167 C CA . SER B 1 70 ? 38.784 18.083 17.076 1.00 25.10 842 SER B CA 1
ATOM 1168 C C . SER B 1 70 ? 37.266 17.931 17.218 1.00 25.10 842 SER B C 1
ATOM 1169 O O . SER B 1 70 ? 36.639 17.191 16.466 1.00 25.10 842 SER B O 1
ATOM 1172 N N . TYR B 1 71 ? 36.676 18.637 18.175 1.00 25.10 843 TYR B N 1
ATOM 1173 C CA . TYR B 1 71 ? 35.229 18.577 18.362 1.00 25.10 843 TYR B CA 1
ATOM 1174 C C . TYR B 1 71 ? 34.607 19.929 18.074 1.00 25.10 843 TYR B C 1
ATOM 1175 O O . TYR B 1 71 ? 35.063 20.965 18.576 1.00 25.10 843 TYR B O 1
ATOM 1184 N N . GLU B 1 72 ? 33.557 19.911 17.263 1.00 25.10 844 GLU B N 1
ATOM 1185 C CA . GLU B 1 72 ? 32.869 21.127 16.877 1.00 25.10 844 GLU B CA 1
ATOM 1186 C C . GLU B 1 72 ? 31.424 21.065 17.360 1.00 25.10 844 GLU B C 1
ATOM 1187 O O . GLU B 1 72 ? 30.801 20.002 17.395 1.00 25.10 844 GLU B O 1
ATOM 1193 N N . ILE B 1 73 ? 30.872 22.203 17.736 1.00 25.10 845 ILE B N 1
ATOM 1194 C CA . ILE B 1 73 ? 29.513 22.164 18.213 1.00 25.10 845 ILE B CA 1
ATOM 1195 C C . ILE B 1 73 ? 28.534 22.190 17.032 1.00 25.10 845 ILE B C 1
ATOM 1196 O O . ILE B 1 73 ? 28.805 22.799 16.010 1.00 25.10 845 ILE B O 1
ATOM 1201 N N . VAL B 1 74 ? 27.425 21.473 17.170 1.00 25.10 846 VAL B N 1
ATOM 1202 C CA . VAL B 1 74 ? 26.389 21.411 16.133 1.00 25.10 846 VAL B CA 1
ATOM 1203 C C . VAL B 1 74 ? 25.338 22.474 16.461 1.00 25.10 846 VAL B C 1
ATOM 1204 O O . VAL B 1 74 ? 25.089 23.389 15.636 1.00 25.10 846 VAL B O 1
ATOM 1209 N N . LYS C 1 1 ? 44.842 47.660 15.847 0.00 25.10 773 LYS C N 1
ATOM 1210 C CA . LYS C 1 1 ? 45.637 48.215 14.716 0.00 25.10 773 LYS C CA 1
ATOM 1211 C C . LYS C 1 1 ? 47.057 48.563 15.119 0.00 25.10 773 LYS C C 1
ATOM 1212 O O . LYS C 1 1 ? 47.983 48.434 14.317 0.00 25.10 773 LYS C O 1
ATOM 1218 N N . TYR C 1 2 ? 47.237 49.007 16.357 1.00 25.10 774 TYR C N 1
ATOM 1219 C CA . TYR C 1 2 ? 48.570 49.374 16.786 1.00 25.10 774 TYR C CA 1
ATOM 1220 C C . TYR C 1 2 ? 49.240 48.526 17.819 1.00 25.10 774 TYR C C 1
ATOM 1221 O O . TYR C 1 2 ? 48.660 47.601 18.394 1.00 25.10 774 TYR C O 1
ATOM 1230 N N . GLU C 1 3 ? 50.507 48.840 18.009 1.00 25.10 775 GLU C N 1
ATOM 1231 C CA . GLU C 1 3 ? 51.343 48.095 18.920 1.00 25.10 775 GLU C CA 1
ATOM 1232 C C . GLU C 1 3 ? 51.002 48.327 20.384 1.00 25.10 775 GLU C C 1
ATOM 1233 O O . GLU C 1 3 ? 51.150 47.422 21.192 1.00 25.10 775 GLU C O 1
ATOM 1239 N N . LEU C 1 4 ? 50.513 49.512 20.739 1.00 25.10 776 LEU C N 1
ATOM 1240 C CA . LEU C 1 4 ? 50.149 49.707 22.140 1.00 25.10 776 LEU C CA 1
ATOM 1241 C C . LEU C 1 4 ? 49.026 48.722 22.476 1.00 25.10 776 LEU C C 1
ATOM 1242 O O . LEU C 1 4 ? 49.019 48.129 23.549 1.00 25.10 776 LEU C O 1
ATOM 1247 N N . THR C 1 5 ? 48.081 48.523 21.555 1.00 25.10 777 THR C N 1
ATOM 1248 C CA . THR C 1 5 ? 47.010 47.570 21.843 1.00 25.10 777 THR C CA 1
ATOM 1249 C C . THR C 1 5 ? 47.605 46.174 21.974 1.00 25.10 777 THR C C 1
ATOM 1250 O O . THR C 1 5 ? 47.246 45.430 22.887 1.00 25.10 777 THR C O 1
ATOM 1254 N N . LEU C 1 6 ? 48.530 45.835 21.075 1.00 25.10 778 LEU C N 1
ATOM 1255 C CA . LEU C 1 6 ? 49.177 44.533 21.102 1.00 25.10 778 LEU C CA 1
ATOM 1256 C C . LEU C 1 6 ? 50.004 44.397 22.365 1.00 25.10 778 LEU C C 1
ATOM 1257 O O . LEU C 1 6 ? 50.085 43.327 22.957 1.00 25.10 778 LEU C O 1
ATOM 1262 N N . GLN C 1 7 ? 50.621 45.502 22.770 1.00 25.10 779 GLN C N 1
ATOM 1263 C CA . GLN C 1 7 ? 51.439 45.515 23.969 1.00 25.10 779 GLN C CA 1
ATOM 1264 C C . GLN C 1 7 ? 50.585 45.248 25.202 1.00 25.10 779 GLN C C 1
ATOM 1265 O O . GLN C 1 7 ? 50.988 44.513 26.107 1.00 25.10 779 GLN C O 1
ATOM 1271 N N . ARG C 1 8 ? 49.409 45.868 25.224 1.00 25.10 780 ARG C N 1
ATOM 1272 C CA . ARG C 1 8 ? 48.460 45.715 26.313 1.00 25.10 780 ARG C CA 1
ATOM 1273 C C . ARG C 1 8 ? 47.869 44.315 26.384 1.00 25.10 780 ARG C C 1
ATOM 1274 O O . ARG C 1 8 ? 47.381 43.908 27.432 1.00 25.10 780 ARG C O 1
ATOM 1282 N N . SER C 1 9 ? 47.884 43.592 25.272 1.00 25.10 781 SER C N 1
ATOM 1283 C CA . SER C 1 9 ? 47.298 42.262 25.281 1.00 25.10 781 SER C CA 1
ATOM 1284 C C . SER C 1 9 ? 48.327 41.163 25.431 1.00 25.10 781 SER C C 1
ATOM 1285 O O . SER C 1 9 ? 47.984 39.985 25.450 1.00 25.10 781 SER C O 1
ATOM 1288 N N . LEU C 1 10 ? 49.594 41.555 25.555 1.00 25.10 782 LEU C N 1
ATOM 1289 C CA . LEU C 1 10 ? 50.662 40.595 25.723 1.00 25.10 782 LEU C CA 1
ATOM 1290 C C . LEU C 1 10 ? 50.370 39.668 26.916 1.00 25.10 782 LEU C C 1
ATOM 1291 O O . LEU C 1 10 ? 50.542 38.458 26.805 1.00 25.10 782 LEU C O 1
ATOM 1296 N N . PRO C 1 11 ? 49.917 40.219 28.058 1.00 25.10 783 PRO C N 1
ATOM 1297 C CA . PRO C 1 11 ? 49.633 39.358 29.223 1.00 25.10 783 PRO C CA 1
ATOM 1298 C C . PRO C 1 11 ? 48.565 38.279 29.004 1.00 25.10 783 PRO C C 1
ATOM 1299 O O . PRO C 1 11 ? 48.623 37.210 29.606 1.00 25.10 783 PRO C O 1
ATOM 1303 N N . PHE C 1 12 ? 47.571 38.583 28.177 1.00 25.10 784 PHE C N 1
ATOM 1304 C CA . PHE C 1 12 ? 46.516 37.609 27.907 1.00 25.10 784 PHE C CA 1
ATOM 1305 C C . PHE C 1 12 ? 47.045 36.578 26.918 1.00 25.10 784 PHE C C 1
ATOM 1306 O O . PHE C 1 12 ? 46.661 35.406 26.962 1.00 25.10 784 PHE C O 1
ATOM 1314 N N . ILE C 1 13 ? 47.941 37.008 26.029 1.00 25.10 785 ILE C N 1
ATOM 1315 C CA . ILE C 1 13 ? 48.545 36.066 25.099 1.00 25.10 785 ILE C CA 1
ATOM 1316 C C . ILE C 1 13 ? 49.380 35.095 25.931 1.00 25.10 785 ILE C C 1
ATOM 1317 O O . ILE C 1 13 ? 49.290 33.881 25.751 1.00 25.10 785 ILE C O 1
ATOM 1322 N N . GLU C 1 14 ? 50.186 35.632 26.845 1.00 25.10 786 GLU C N 1
ATOM 1323 C CA . GLU C 1 14 ? 51.008 34.774 27.705 1.00 25.10 786 GLU C CA 1
ATOM 1324 C C . GLU C 1 14 ? 50.162 33.835 28.581 1.00 25.10 786 GLU C C 1
ATOM 1325 O O . GLU C 1 14 ? 50.426 32.637 28.641 1.00 25.10 786 GLU C O 1
ATOM 1331 N N . GLY C 1 15 ? 49.148 34.381 29.248 1.00 25.10 787 GLY C N 1
ATOM 1332 C CA . GLY C 1 15 ? 48.302 33.557 30.109 1.00 25.10 787 GLY C CA 1
ATOM 1333 C C . GLY C 1 15 ? 47.620 32.425 29.355 1.00 25.10 787 GLY C C 1
ATOM 1334 O O . GLY C 1 15 ? 47.553 31.295 29.816 1.00 25.10 787 GLY C O 1
ATOM 1335 N N . MET C 1 16 ? 47.105 32.767 28.185 1.00 25.10 788 MET C N 1
ATOM 1336 C CA . MET C 1 16 ? 46.410 31.843 27.300 1.00 25.10 788 MET C CA 1
ATOM 1337 C C . MET C 1 16 ? 47.333 30.661 26.996 1.00 25.10 788 MET C C 1
ATOM 1338 O O . M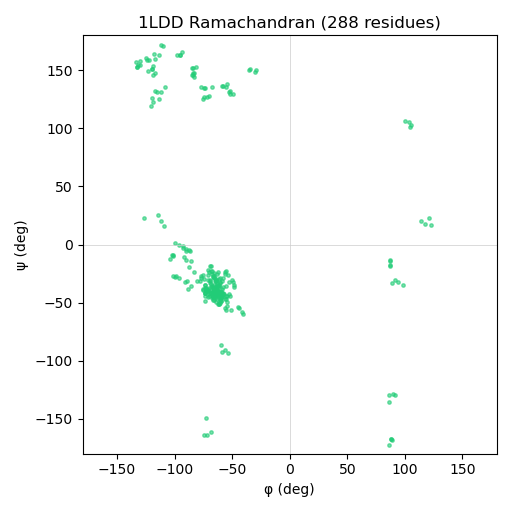ET C 1 16 ? 46.983 29.501 27.216 1.00 25.10 788 MET C O 1
ATOM 1343 N N . LEU C 1 17 ? 48.526 30.970 26.502 1.00 25.10 789 LEU C N 1
ATOM 1344 C CA . LEU C 1 17 ? 49.493 29.933 26.147 1.00 25.10 789 LEU C CA 1
ATOM 1345 C C . LEU C 1 17 ? 49.995 29.175 27.368 1.00 25.10 789 LEU C C 1
ATOM 1346 O O . LEU C 1 17 ? 50.363 28.000 27.278 1.00 25.10 789 LEU C O 1
ATOM 1351 N N . THR C 1 18 ? 49.994 29.844 28.517 1.00 25.10 790 THR C N 1
ATOM 1352 C CA . THR C 1 18 ? 50.425 29.202 29.755 1.00 25.10 790 THR C CA 1
ATOM 1353 C C . THR C 1 18 ? 49.364 28.210 30.237 1.00 25.10 790 THR C C 1
ATOM 1354 O O . THR C 1 18 ? 49.692 27.107 30.639 1.00 25.10 790 THR C O 1
ATOM 1358 N N . ASN C 1 19 ? 48.101 28.614 30.197 1.00 25.10 791 ASN C N 1
ATOM 1359 C CA . ASN C 1 19 ? 47.014 27.728 30.615 1.00 25.10 791 ASN C CA 1
ATOM 1360 C C . ASN C 1 19 ? 46.697 26.597 29.635 1.00 25.10 791 ASN C C 1
ATOM 1361 O O . ASN C 1 19 ? 46.485 25.463 30.045 1.00 25.10 791 ASN C O 1
ATOM 1366 N N . LEU C 1 20 ? 46.692 26.897 28.338 1.00 25.10 792 LEU C N 1
ATOM 1367 C CA . LEU C 1 20 ? 46.317 25.890 27.339 1.00 25.10 792 LEU C CA 1
ATOM 1368 C C . LEU C 1 20 ? 47.403 25.175 26.544 1.00 25.10 792 LEU C C 1
ATOM 1369 O O . LEU C 1 20 ? 47.111 24.199 25.847 1.00 25.10 792 LEU C O 1
ATOM 1374 N N . GLY C 1 21 ? 48.642 25.639 26.645 1.00 25.10 793 GLY C N 1
ATOM 1375 C CA . GLY C 1 21 ? 49.705 25.021 25.875 1.00 25.10 793 GLY C CA 1
ATOM 1376 C C . GLY C 1 21 ? 49.764 25.697 24.518 1.00 25.10 793 GLY C C 1
ATOM 1377 O O . GLY C 1 21 ? 49.129 26.735 24.333 1.00 25.10 793 GLY C O 1
ATOM 1378 N N . ALA C 1 22 ? 50.502 25.117 23.566 1.00 25.10 794 ALA C N 1
ATOM 1379 C CA . ALA C 1 22 ? 50.661 25.706 22.230 1.00 25.10 794 ALA C CA 1
ATOM 1380 C C . ALA C 1 22 ? 49.354 25.924 21.467 1.00 25.10 794 ALA C C 1
ATOM 1381 O O . ALA C 1 22 ? 48.489 25.058 21.445 1.00 25.10 794 ALA C O 1
ATOM 1383 N N . MET C 1 23 ? 49.223 27.082 20.828 1.00 25.10 795 MET C N 1
ATOM 1384 C CA . MET C 1 23 ? 48.006 27.396 20.094 1.00 25.10 795 MET C CA 1
ATOM 1385 C C . MET C 1 23 ? 48.238 27.924 18.690 1.00 25.10 795 MET C C 1
ATOM 1386 O O . MET C 1 23 ? 49.270 28.524 18.384 1.00 25.10 795 MET C O 1
ATOM 1391 N N . LYS C 1 24 ? 47.252 27.725 17.831 1.00 25.10 796 LYS C N 1
ATOM 1392 C CA . LYS C 1 24 ? 47.393 28.206 16.472 1.00 25.10 796 LYS C CA 1
ATOM 1393 C C . LYS C 1 24 ? 46.988 29.651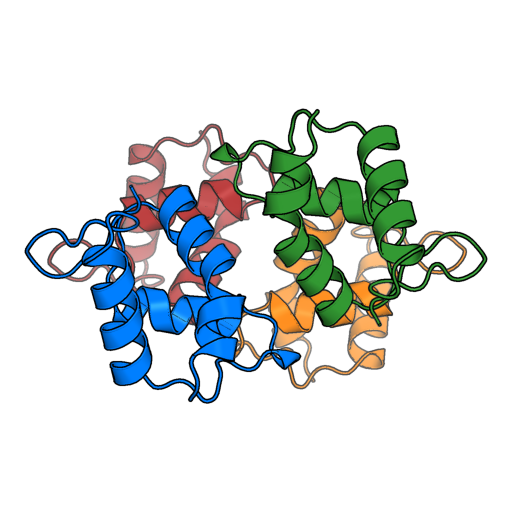 16.385 1.00 25.10 796 LYS C C 1
ATOM 1394 O O . LYS C 1 24 ? 46.174 30.143 17.172 1.00 25.10 796 LYS C O 1
ATOM 1400 N N . LEU C 1 25 ? 47.594 30.322 15.418 1.00 25.10 797 LEU C N 1
ATOM 1401 C CA . LEU C 1 25 ? 47.381 31.723 15.172 1.00 25.10 797 LEU C CA 1
ATOM 1402 C C . LEU C 1 25 ? 45.911 32.119 15.234 1.00 25.10 797 LEU C C 1
ATOM 1403 O O . LEU C 1 25 ? 45.555 33.019 15.993 1.00 25.10 797 LEU C O 1
ATOM 1408 N N . HIS C 1 26 ? 45.060 31.452 14.449 1.00 25.10 798 HIS C N 1
ATOM 1409 C CA . HIS C 1 26 ? 43.645 31.829 14.440 1.00 25.10 798 HIS C CA 1
ATOM 1410 C C . HIS C 1 26 ? 42.883 31.636 15.747 1.00 25.10 798 HIS C C 1
ATOM 1411 O O . HIS C 1 26 ? 41.912 32.365 16.008 1.00 25.10 798 HIS C O 1
ATOM 1418 N N . LYS C 1 27 ? 43.297 30.658 16.554 1.00 25.10 799 LYS C N 1
ATOM 1419 C CA . LYS C 1 27 ? 42.638 30.417 17.839 1.00 25.10 799 LYS C CA 1
ATOM 1420 C C . LYS C 1 27 ? 43.082 31.497 18.820 1.00 25.10 799 LYS C C 1
ATOM 1421 O O . LYS C 1 27 ? 42.290 31.971 19.620 1.00 25.10 799 LYS C O 1
ATOM 1427 N N . ILE C 1 28 ? 44.353 31.879 18.758 1.00 25.10 800 ILE C N 1
ATOM 1428 C CA . ILE C 1 28 ? 44.854 32.929 19.637 1.00 25.10 800 ILE C CA 1
ATOM 1429 C C . ILE C 1 28 ? 44.067 34.195 19.316 1.00 25.10 800 ILE C C 1
ATOM 1430 O O . ILE C 1 28 ? 43.587 34.867 20.211 1.00 25.10 800 ILE C O 1
ATOM 1435 N N . HIS C 1 29 ? 43.904 34.480 18.023 1.00 25.10 801 HIS C N 1
ATOM 1436 C CA . HIS C 1 29 ? 43.180 35.679 17.579 1.00 25.10 801 HIS C CA 1
ATOM 1437 C C . HIS C 1 29 ? 41.741 35.693 18.078 1.00 25.10 801 HIS C C 1
ATOM 1438 O O . HIS C 1 29 ? 41.258 36.690 18.624 1.00 25.10 801 HIS C O 1
ATOM 1445 N N . SER C 1 30 ? 41.051 34.576 17.881 1.00 25.10 802 SER C N 1
ATOM 1446 C CA . SER C 1 30 ? 39.674 34.472 18.310 1.00 25.10 802 SER C CA 1
ATOM 1447 C C . SER C 1 30 ? 39.578 34.661 19.829 1.00 25.10 802 SER C C 1
ATOM 1448 O O . SER C 1 30 ? 38.712 35.390 20.297 1.00 25.10 802 SER C O 1
ATOM 1451 N N . PHE C 1 31 ? 40.480 34.023 20.576 1.00 25.10 803 PHE C N 1
ATOM 1452 C CA . PHE C 1 31 ? 40.466 34.108 22.037 1.00 25.10 8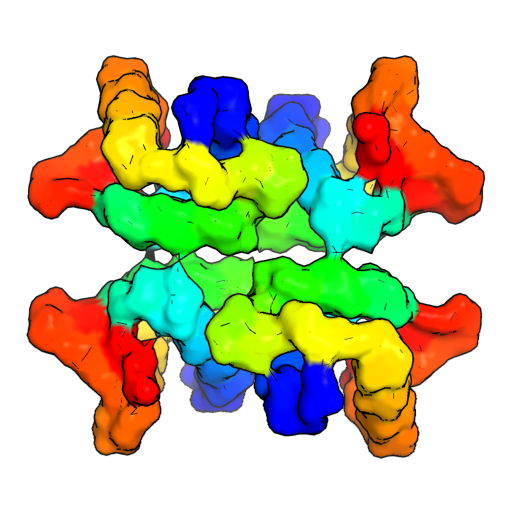03 PHE C CA 1
ATOM 1453 C C . PHE C 1 31 ? 40.734 35.529 22.525 1.00 25.10 803 PHE C C 1
ATOM 1454 O O . PHE C 1 31 ? 40.093 35.986 23.482 1.00 25.10 803 PHE C O 1
ATOM 1462 N N . LEU C 1 32 ? 41.685 36.225 21.891 1.00 25.10 804 LEU C N 1
ATOM 1463 C CA . LEU C 1 32 ? 41.972 37.610 22.282 1.00 25.10 804 LEU C CA 1
ATOM 1464 C C . LEU C 1 32 ? 40.739 38.505 22.081 1.00 25.10 804 LEU C C 1
ATOM 1465 O O . LEU C 1 32 ? 40.487 39.414 22.865 1.00 25.10 804 LEU C O 1
ATOM 1470 N N . LYS C 1 33 ? 39.968 38.242 21.028 1.00 25.10 805 LYS C N 1
ATOM 1471 C CA . LYS C 1 33 ? 38.762 39.032 20.772 1.00 25.10 805 LYS C CA 1
ATOM 1472 C C . LYS C 1 33 ? 37.821 39.039 21.961 1.00 25.10 805 LYS C C 1
ATOM 1473 O O . LYS C 1 33 ? 37.200 40.049 22.251 1.00 25.10 805 LYS C O 1
ATOM 1479 N N . ILE C 1 34 ? 37.746 37.922 22.667 1.00 25.10 806 ILE C N 1
ATOM 1480 C CA . ILE C 1 34 ? 36.849 37.842 23.804 1.00 25.10 806 ILE C CA 1
ATOM 1481 C C . ILE C 1 34 ? 37.485 38.106 25.162 1.00 25.10 806 ILE C C 1
ATOM 1482 O O . ILE C 1 34 ? 36.822 38.586 26.051 1.00 25.10 806 ILE C O 1
ATOM 1487 N N . THR C 1 35 ? 38.769 37.824 25.324 1.00 25.10 807 THR C N 1
ATOM 1488 C CA . THR C 1 35 ? 39.412 38.013 26.625 1.00 25.10 807 THR C CA 1
ATOM 1489 C C . THR C 1 35 ? 40.021 39.395 26.889 1.00 25.10 807 THR C C 1
ATOM 1490 O O . THR C 1 35 ? 40.096 39.833 28.035 1.00 25.10 807 THR C O 1
ATOM 1494 N N . VAL C 1 36 ? 40.504 40.069 25.854 1.00 25.10 808 VAL C N 1
ATOM 1495 C CA . VAL C 1 36 ? 41.058 41.403 26.082 1.00 25.10 808 VAL C CA 1
ATOM 1496 C C . VAL C 1 36 ? 39.892 42.348 26.319 1.00 25.10 808 VAL C C 1
ATOM 1497 O O . VAL C 1 36 ? 38.965 42.400 25.510 1.00 25.10 808 VAL C O 1
ATOM 1501 N N . PRO C 1 37 ? 39.916 43.108 27.433 1.00 25.10 809 PRO C N 1
ATOM 1502 C CA . PRO C 1 37 ? 38.788 44.017 27.669 1.00 25.10 809 PRO C CA 1
ATOM 1503 C C . PRO C 1 37 ? 38.514 44.895 26.439 1.00 25.10 809 PRO C C 1
ATOM 1504 O O . PRO C 1 37 ? 39.434 45.465 25.854 1.00 25.10 809 PRO C O 1
ATOM 1508 N N . LYS C 1 38 ? 37.240 44.963 26.048 1.00 25.10 810 LYS C N 1
ATOM 1509 C CA . LYS C 1 38 ? 36.810 45.717 24.872 1.00 25.10 810 LYS C CA 1
ATOM 1510 C C . LYS C 1 38 ? 37.331 47.137 24.760 1.00 25.10 810 LYS C C 1
ATOM 1511 O O . LYS C 1 38 ? 37.623 47.605 23.655 1.00 25.10 810 LYS C O 1
ATOM 1517 N N . ASP C 1 39 ? 37.473 47.806 25.899 1.00 25.10 811 ASP C N 1
ATOM 1518 C CA . ASP C 1 39 ? 37.929 49.187 25.931 1.00 25.10 811 ASP C CA 1
ATOM 1519 C C . ASP C 1 39 ? 39.369 49.358 25.452 1.00 25.10 811 ASP C C 1
ATOM 1520 O O . ASP C 1 39 ? 39.760 50.445 25.026 1.00 25.10 811 ASP C O 1
ATOM 1525 N N . TRP C 1 40 ? 40.167 48.301 25.542 1.00 25.10 812 TRP C N 1
ATOM 1526 C CA . TRP C 1 40 ? 41.555 48.388 25.119 1.00 25.10 812 TRP C CA 1
ATOM 1527 C C . TRP C 1 40 ? 41.567 48.073 23.654 1.00 25.10 812 TRP C C 1
ATOM 1528 O O . TRP C 1 40 ? 42.581 48.169 22.983 1.00 25.10 812 TRP C O 1
ATOM 1539 N N . GLY C 1 41 ? 40.379 47.720 23.180 1.00 25.10 813 GLY C N 1
ATOM 1540 C CA . GLY C 1 41 ? 40.208 47.384 21.803 1.00 25.10 813 GLY C CA 1
ATOM 1541 C C . GLY C 1 41 ? 40.511 45.918 21.569 1.00 25.10 813 GLY C C 1
ATOM 1542 O O . GLY C 1 41 ? 40.015 45.008 22.274 1.00 25.10 813 GLY C O 1
ATOM 1543 N N . TYR C 1 42 ? 41.362 45.740 20.576 1.00 25.10 814 TYR C N 1
ATOM 1544 C CA . TYR C 1 42 ? 41.835 44.480 20.043 1.00 25.10 814 TYR C CA 1
ATOM 1545 C C . TYR C 1 42 ? 40.912 44.178 18.896 1.00 25.10 814 TYR C C 1
ATOM 1546 O O . TYR C 1 42 ? 41.303 43.551 17.917 1.00 25.10 814 TYR C O 1
ATOM 1555 N N . ASN C 1 43 ? 39.666 44.612 19.052 1.00 25.10 815 ASN C N 1
ATOM 1556 C CA . ASN C 1 43 ? 38.643 44.417 18.034 1.00 25.10 815 ASN C CA 1
ATOM 1557 C C . ASN C 1 43 ? 39.109 44.999 16.688 1.00 25.10 815 ASN C C 1
ATOM 1558 O O . ASN C 1 43 ? 38.633 44.597 15.623 1.00 25.10 815 ASN C O 1
ATOM 1563 N N . ARG C 1 44 ? 40.045 45.946 16.738 1.00 25.10 816 ARG C N 1
ATOM 1564 C CA . ARG C 1 44 ? 40.539 46.573 15.519 1.00 25.10 816 ARG C CA 1
ATOM 1565 C C . ARG C 1 44 ? 41.738 45.859 14.909 1.00 25.10 816 ARG C C 1
ATOM 1566 O O . ARG C 1 44 ? 42.090 46.125 13.754 1.00 25.10 816 ARG C O 1
ATOM 1574 N N . ILE C 1 45 ? 42.358 44.955 15.674 1.00 25.10 817 ILE C N 1
ATOM 1575 C CA . ILE C 1 45 ? 43.534 44.229 15.207 1.00 25.10 817 ILE C CA 1
ATOM 1576 C C . ILE C 1 45 ? 43.219 43.135 14.193 1.00 25.10 817 ILE C C 1
ATOM 1577 O O . ILE C 1 45 ? 42.274 42.368 14.353 1.00 25.10 817 ILE C O 1
ATOM 1582 N N . THR C 1 46 ? 44.019 43.091 13.129 1.00 25.10 818 THR C N 1
ATOM 1583 C CA . THR C 1 46 ? 43.841 42.105 12.057 1.00 25.10 818 THR C CA 1
ATOM 1584 C C . THR C 1 46 ? 44.731 40.899 12.343 1.00 25.10 818 THR C C 1
ATOM 1585 O O . THR C 1 46 ? 45.636 40.961 13.177 1.00 25.10 818 THR C O 1
ATOM 1589 N N . LEU C 1 47 ? 44.499 39.789 11.659 1.00 25.10 819 LEU C N 1
ATOM 1590 C CA . LEU C 1 47 ? 45.328 38.647 11.965 1.00 25.10 819 LEU C CA 1
ATOM 1591 C C . LEU C 1 47 ? 46.761 38.832 11.485 1.00 25.10 819 LEU C C 1
ATOM 1592 O O . LEU C 1 47 ? 47.683 38.258 12.058 1.00 25.10 819 LEU C O 1
ATOM 1597 N N . GLN C 1 48 ? 46.984 39.685 10.489 1.00 25.10 820 GLN C N 1
ATOM 1598 C CA . GLN C 1 48 ? 48.364 39.858 10.048 1.00 25.10 820 GLN C CA 1
ATOM 1599 C C . GLN C 1 48 ? 49.148 40.740 11.022 1.00 25.10 820 GLN C C 1
ATOM 1600 O O . GLN C 1 48 ? 50.352 40.591 11.158 1.00 25.10 820 GLN C O 1
ATOM 1606 N N . GLN C 1 49 ? 48.458 41.627 11.735 1.00 25.10 821 GLN C N 1
ATOM 1607 C CA . GLN C 1 49 ? 49.140 42.465 12.721 1.00 25.10 821 GLN C CA 1
ATOM 1608 C C . GLN C 1 49 ? 49.499 41.533 13.881 1.00 25.10 821 GLN C C 1
ATOM 1609 O O . GLN C 1 49 ? 50.587 41.611 14.438 1.00 25.10 821 GLN C O 1
ATOM 1615 N N . LEU C 1 50 ? 48.595 40.618 14.212 1.00 25.10 822 LEU C N 1
ATOM 1616 C CA . LEU C 1 50 ? 48.862 39.688 15.304 1.00 25.10 822 LEU C CA 1
ATOM 1617 C C . LEU C 1 50 ? 50.027 38.775 14.942 1.00 25.10 822 LEU C C 1
ATOM 1618 O O . LEU C 1 50 ? 50.937 38.566 15.739 1.00 25.10 822 LEU C O 1
ATOM 1623 N N . GLU C 1 51 ? 50.006 38.240 13.726 1.00 25.10 823 GLU C N 1
ATOM 1624 C CA . GLU C 1 51 ? 51.065 37.329 13.322 1.00 25.10 823 GLU C CA 1
ATOM 1625 C C . GLU C 1 51 ? 52.421 38.006 13.375 1.00 25.10 823 GLU C C 1
ATOM 1626 O O . GLU C 1 51 ? 53.399 37.412 13.821 1.00 25.10 823 GLU C O 1
ATOM 1632 N N . GLY C 1 52 ? 52.460 39.267 12.954 1.00 25.10 824 GLY C N 1
ATOM 1633 C CA . GLY C 1 52 ? 53.699 40.017 12.974 1.00 25.10 824 GLY C CA 1
ATOM 1634 C C . GLY C 1 52 ? 54.174 40.198 14.406 1.00 25.10 824 GLY C C 1
ATOM 1635 O O . GLY C 1 52 ? 55.363 40.086 14.707 1.00 25.10 824 GLY C O 1
ATOM 1636 N N . TYR C 1 53 ? 53.234 40.484 15.303 1.00 25.10 825 TYR C N 1
ATOM 1637 C CA . TYR C 1 53 ? 53.579 40.673 16.707 1.00 25.10 825 TYR C CA 1
ATOM 1638 C C . TYR C 1 53 ? 54.076 39.368 17.348 1.00 25.10 825 TYR C C 1
ATOM 1639 O O . TYR C 1 53 ? 55.093 39.364 18.059 1.00 25.10 825 TYR C O 1
ATOM 1648 N N . LEU C 1 54 ? 53.386 38.261 17.084 1.00 25.10 826 LEU C N 1
ATOM 1649 C CA . LEU C 1 54 ? 53.790 36.983 17.657 1.00 25.10 826 LEU C CA 1
ATOM 1650 C C . LEU C 1 54 ? 55.178 36.551 17.171 1.00 25.10 826 LEU C C 1
ATOM 1651 O O . LEU C 1 54 ? 55.942 35.959 17.935 1.00 25.10 826 LEU C O 1
ATOM 1656 N N . ASN C 1 55 ? 55.493 36.845 15.910 1.00 25.10 827 ASN C N 1
ATOM 1657 C CA . ASN C 1 55 ? 56.796 36.500 15.349 1.00 25.10 827 ASN C CA 1
ATOM 1658 C C . ASN C 1 55 ? 57.882 37.361 16.004 1.00 25.10 827 ASN C C 1
ATOM 1659 O O . ASN C 1 55 ? 59.012 36.919 16.181 1.00 25.10 827 ASN C O 1
ATOM 1664 N N . THR C 1 56 ? 57.535 38.597 16.357 1.00 25.10 828 THR C N 1
ATOM 1665 C CA . THR C 1 56 ? 58.488 39.483 17.032 1.00 25.10 828 THR C CA 1
ATOM 1666 C C . THR C 1 56 ? 58.775 38.877 18.415 1.00 25.10 828 THR C C 1
ATOM 1667 O O . THR C 1 56 ? 59.927 38.811 18.869 1.00 25.10 828 THR C O 1
ATOM 1671 N N . LEU C 1 57 ? 57.727 38.403 19.082 1.00 25.10 829 LEU C N 1
ATOM 1672 C CA . LEU C 1 57 ? 57.926 37.787 20.387 1.00 25.10 829 LEU C CA 1
ATOM 1673 C C . LEU C 1 57 ? 58.743 36.503 20.226 1.00 25.10 829 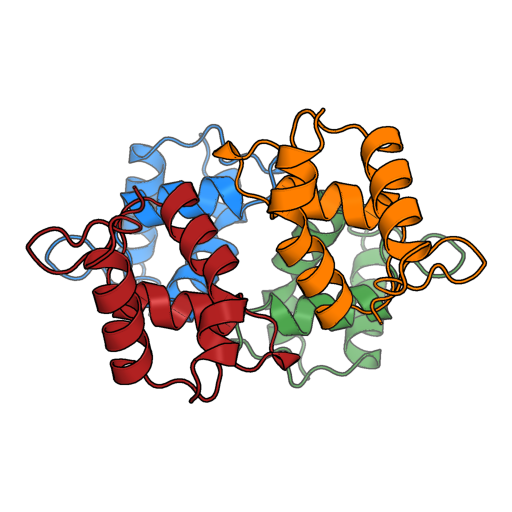LEU C C 1
ATOM 1674 O O . LEU C 1 57 ? 59.595 36.194 21.072 1.00 25.10 829 LEU C O 1
ATOM 1679 N N . ALA C 1 58 ? 58.487 35.743 19.157 1.00 25.10 830 ALA C N 1
ATOM 1680 C CA . ALA C 1 58 ? 59.245 34.517 18.935 1.00 25.10 830 ALA C CA 1
ATOM 1681 C C . ALA C 1 58 ? 60.706 34.868 18.645 1.00 25.10 830 ALA C C 1
ATOM 1682 O O . ALA C 1 58 ? 61.612 34.151 19.074 1.00 25.10 830 ALA C O 1
ATOM 1684 N N . ASP C 1 59 ? 60.930 35.961 17.908 1.00 25.10 831 ASP C N 1
ATOM 1685 C CA . ASP C 1 59 ? 62.286 36.384 17.554 1.00 25.10 831 ASP C CA 1
ATOM 1686 C C . ASP C 1 59 ? 63.062 36.728 18.799 1.00 25.10 831 ASP C C 1
ATOM 1687 O O . ASP C 1 59 ? 64.259 36.456 18.918 1.00 25.10 831 ASP C O 1
ATOM 1692 N N . GLU C 1 60 ? 62.383 37.369 19.737 1.00 25.10 832 GLU C N 1
ATOM 1693 C CA . GLU C 1 60 ? 63.017 37.629 21.004 1.00 25.10 832 GLU C CA 1
ATOM 1694 C C . GLU C 1 60 ? 62.917 36.178 21.503 1.00 25.10 832 GLU C C 1
ATOM 1695 O O . GLU C 1 60 ? 62.703 35.262 20.687 1.00 25.10 832 GLU C O 1
ATOM 1701 N N . GLY C 1 61 ? 63.077 35.911 22.784 1.00 25.10 833 GLY C N 1
ATOM 1702 C CA . GLY C 1 61 ? 62.988 34.505 23.175 1.00 25.10 833 GLY C CA 1
ATOM 1703 C C . GLY C 1 61 ? 61.761 34.178 24.009 1.00 25.10 833 GLY C C 1
ATOM 1704 O O . GLY C 1 61 ? 61.704 33.164 24.715 1.00 25.10 833 GLY C O 1
ATOM 1705 N N . ARG C 1 62 ? 60.771 35.047 23.905 1.00 25.10 834 ARG C N 1
ATOM 1706 C CA . ARG C 1 62 ? 59.540 34.944 24.660 1.00 25.10 834 ARG C CA 1
ATOM 1707 C C . ARG C 1 62 ? 58.629 33.798 24.207 1.00 25.10 834 ARG C C 1
ATOM 1708 O O . ARG C 1 62 ? 58.003 33.114 25.033 1.00 25.10 834 ARG C O 1
ATOM 1716 N N . LEU C 1 63 ? 58.547 33.576 22.898 1.00 25.10 835 LEU C N 1
ATOM 1717 C CA . LEU C 1 63 ? 57.711 32.490 22.377 1.00 25.10 835 LEU C CA 1
ATOM 1718 C C . LEU C 1 63 ? 58.523 31.558 21.485 1.00 25.10 835 LEU C C 1
ATOM 1719 O O . LEU C 1 63 ? 59.599 31.905 20.996 1.00 25.10 835 LEU C O 1
ATOM 1724 N N . LYS C 1 64 ? 57.997 30.360 21.292 1.00 25.10 836 LYS C N 1
ATOM 1725 C CA . LYS C 1 64 ? 58.642 29.371 20.447 1.00 25.10 836 LYS C CA 1
ATOM 1726 C C . LYS C 1 64 ? 57.648 29.043 19.345 1.00 25.10 836 LYS C C 1
ATOM 1727 O O . LYS C 1 64 ? 56.526 28.561 19.613 1.00 25.10 836 LYS C O 1
ATOM 1733 N N . TYR C 1 65 ? 58.037 29.299 18.099 1.00 25.10 837 TYR C N 1
ATOM 1734 C CA . TYR C 1 65 ? 57.107 29.011 17.034 1.00 25.10 837 TYR C CA 1
ATOM 1735 C C . TYR C 1 65 ? 56.654 27.575 17.145 1.00 25.10 837 TYR C C 1
ATOM 1736 O O . TYR C 1 65 ? 55.714 27.295 17.872 1.00 25.10 837 TYR C O 1
ATOM 1745 N N . ILE C 1 66 ? 57.321 26.664 16.450 1.00 25.10 838 ILE C N 1
ATOM 1746 C CA . ILE C 1 66 ? 56.977 25.240 16.485 1.00 25.10 838 ILE C CA 1
ATOM 1747 C C . ILE C 1 66 ? 56.276 24.820 15.195 1.00 25.10 838 ILE C C 1
ATOM 1748 O O . ILE C 1 66 ? 55.085 25.119 14.969 1.00 25.10 838 ILE C O 1
ATOM 1753 N N . ALA C 1 67 ? 57.048 24.148 14.348 0.00 25.10 839 ALA C N 1
ATOM 1754 C CA . ALA C 1 67 ? 56.595 23.670 13.051 0.00 25.10 839 ALA C CA 1
ATOM 1755 C C . ALA C 1 67 ? 55.117 23.322 12.995 0.00 25.10 839 ALA C C 1
ATOM 1756 O O . ALA C 1 67 ? 54.523 22.897 13.987 0.00 25.10 839 ALA C O 1
ATOM 1758 N N . ASN C 1 68 ? 54.539 23.516 11.813 0.00 25.10 840 ASN C N 1
ATOM 1759 C CA . ASN C 1 68 ? 53.136 23.231 11.549 0.00 25.10 840 ASN C CA 1
ATOM 1760 C C . ASN C 1 68 ? 52.172 24.370 11.876 0.00 25.10 840 ASN C C 1
ATOM 1761 O O . ASN C 1 68 ? 51.011 24.321 11.472 0.00 25.10 840 ASN C O 1
ATOM 1766 N N . GLY C 1 69 ? 52.629 25.390 12.604 1.00 25.10 841 GLY C N 1
ATOM 1767 C CA . GLY C 1 69 ? 51.741 26.508 12.877 1.00 25.10 841 GLY C CA 1
ATOM 1768 C C . GLY C 1 69 ? 51.321 26.887 14.283 1.00 25.10 841 GLY C C 1
ATOM 1769 O O . GLY C 1 69 ? 50.347 27.638 14.448 1.00 25.10 841 GLY C O 1
ATOM 1770 N N . SER C 1 70 ? 52.016 26.439 15.319 1.00 25.10 842 SER C N 1
ATOM 1771 C CA . SER C 1 70 ? 51.554 26.842 16.641 1.00 25.10 842 SER C CA 1
ATOM 1772 C C . SER C 1 70 ? 52.572 27.639 17.447 1.00 25.10 842 SER C C 1
ATOM 1773 O O . SER C 1 70 ? 53.766 27.489 17.246 1.00 25.10 842 SER C O 1
ATOM 1776 N N . TYR C 1 71 ? 52.111 28.518 18.336 1.00 25.10 843 TYR C N 1
ATOM 1777 C CA . TYR C 1 71 ? 53.058 29.247 19.174 1.00 25.10 843 TYR C CA 1
ATOM 1778 C C . TYR C 1 71 ? 52.945 28.713 20.588 1.00 25.10 843 TYR C C 1
ATOM 1779 O O . TYR C 1 71 ? 51.844 28.523 21.089 1.00 25.10 843 TYR C O 1
ATOM 1788 N N . GLU C 1 72 ? 54.087 28.477 21.220 1.00 25.10 844 GLU C N 1
ATOM 1789 C CA . GLU C 1 72 ? 54.128 27.959 22.591 1.00 25.10 844 GLU C CA 1
ATOM 1790 C C . GLU C 1 72 ? 54.945 28.956 23.413 1.00 25.10 844 GLU C C 1
ATOM 1791 O O . GLU C 1 72 ? 55.831 29.624 22.878 1.00 25.10 844 GLU C O 1
ATOM 1797 N N . ILE C 1 73 ? 54.637 29.087 24.699 1.00 25.10 845 ILE C N 1
ATOM 1798 C CA . ILE C 1 73 ? 55.376 30.034 25.512 1.00 25.10 845 ILE C CA 1
ATOM 1799 C C . ILE C 1 73 ? 56.674 29.412 26.030 1.00 25.10 845 ILE C C 1
ATOM 1800 O O . ILE C 1 73 ? 56.746 28.212 26.298 1.00 25.10 845 ILE C O 1
ATOM 1805 N N . VAL C 1 74 ? 57.701 30.244 26.141 1.00 25.10 846 VAL C N 1
ATOM 1806 C CA . VAL C 1 74 ? 58.998 29.831 26.659 1.00 25.10 846 VAL C CA 1
ATOM 1807 C C . VAL C 1 74 ? 59.008 30.189 28.141 1.00 25.10 846 VAL C C 1
ATOM 1808 O O . VAL C 1 74 ? 59.102 29.274 29.008 1.00 25.10 846 VAL C O 1
ATOM 1813 N N . LYS D 1 1 ? 17.009 39.916 25.547 0.00 25.10 773 LYS D N 1
ATOM 1814 C CA . LYS D 1 1 ? 15.588 40.361 25.591 0.00 25.10 773 LYS D CA 1
ATOM 1815 C C . LYS D 1 1 ? 14.631 39.273 26.065 0.00 25.10 773 LYS D C 1
ATOM 1816 O O . LYS D 1 1 ? 13.637 39.566 26.728 0.00 25.10 773 LYS D O 1
ATOM 1822 N N . TYR D 1 2 ? 14.923 38.020 25.732 1.00 25.10 774 TYR D N 1
ATOM 1823 C CA . TYR D 1 2 ? 14.060 36.929 26.128 1.00 25.10 774 TYR D CA 1
ATOM 1824 C C . TYR D 1 2 ? 14.609 35.917 27.117 1.00 25.10 774 TYR D C 1
ATOM 1825 O O . TYR D 1 2 ? 15.819 35.808 27.377 1.00 25.10 774 TYR D O 1
ATOM 1834 N N . GLU D 1 3 ? 13.673 35.180 27.680 1.00 25.10 775 GLU D N 1
ATOM 1835 C CA . GLU D 1 3 ? 13.977 34.206 28.693 1.00 25.10 775 GLU D CA 1
ATOM 1836 C C . GLU D 1 3 ? 14.856 33.071 28.190 1.00 25.10 775 GLU D C 1
ATOM 1837 O O . GLU D 1 3 ? 15.679 32.550 28.949 1.00 25.10 775 GLU D O 1
ATOM 1843 N N . LEU D 1 4 ? 14.736 32.699 26.920 1.00 25.10 776 LEU D N 1
ATOM 1844 C CA . LEU D 1 4 ? 15.599 31.634 26.421 1.00 25.10 776 LEU D CA 1
ATOM 1845 C C . LEU D 1 4 ? 17.078 32.042 26.629 1.00 25.10 776 LEU D C 1
ATOM 1846 O O . LEU D 1 4 ? 17.896 31.225 27.059 1.00 25.10 776 LEU D O 1
ATOM 1851 N N . THR D 1 5 ? 17.404 33.303 26.349 1.00 25.10 777 THR D N 1
ATOM 1852 C CA . THR D 1 5 ? 18.778 33.772 26.530 1.00 25.10 777 THR D CA 1
ATOM 1853 C C . THR D 1 5 ? 19.172 33.758 28.002 1.00 25.10 777 THR D C 1
ATOM 1854 O O . THR D 1 5 ? 20.302 33.411 28.340 1.00 25.10 777 THR D O 1
ATOM 1858 N N . LEU D 1 6 ? 18.235 34.145 28.864 1.00 25.10 778 LEU D N 1
ATOM 1859 C CA . LEU D 1 6 ? 18.477 34.178 30.302 1.00 25.10 778 LEU D CA 1
ATOM 1860 C C . LEU D 1 6 ? 18.641 32.762 30.815 1.00 25.10 778 LEU D C 1
ATOM 1861 O O . LEU D 1 6 ? 19.456 32.503 31.708 1.00 25.10 778 LEU D O 1
ATOM 1866 N N . GLN D 1 7 ? 17.883 31.848 30.215 1.00 25.10 779 GLN D N 1
ATOM 1867 C CA . GLN D 1 7 ? 17.916 30.430 30.564 1.00 25.10 779 GLN D CA 1
ATOM 1868 C C . GLN D 1 7 ? 19.297 29.857 30.224 1.00 25.10 779 GLN D C 1
ATOM 1869 O O . GLN D 1 7 ? 19.872 29.074 30.989 1.00 25.10 779 GLN D O 1
ATOM 1875 N N . ARG D 1 8 ? 19.822 30.273 29.084 1.00 25.10 780 ARG D N 1
ATOM 1876 C CA . ARG D 1 8 ? 21.131 29.831 28.617 1.00 25.10 780 ARG D CA 1
ATOM 1877 C C . ARG D 1 8 ? 22.280 30.415 29.441 1.00 25.10 780 ARG D C 1
ATOM 1878 O O . ARG D 1 8 ? 23.393 29.875 29.421 1.00 25.10 780 ARG D O 1
ATOM 1886 N N . SER D 1 9 ? 22.035 31.533 30.120 1.00 25.10 781 SER D N 1
ATOM 1887 C CA . SER D 1 9 ? 23.091 32.159 30.909 1.00 25.10 781 SER D CA 1
ATOM 1888 C C . SER D 1 9 ? 23.042 31.777 32.380 1.00 25.10 781 SER D C 1
ATOM 1889 O O . SER D 1 9 ? 23.892 32.198 33.175 1.00 25.10 781 SER D O 1
ATOM 1892 N N . LEU D 1 10 ? 22.066 30.945 32.738 1.00 25.10 782 LEU D N 1
ATOM 1893 C CA . LEU D 1 10 ? 21.912 30.522 34.128 1.00 25.10 782 LEU D CA 1
ATOM 1894 C C . LEU D 1 10 ? 23.215 29.885 34.639 1.00 25.10 782 LEU D C 1
ATOM 1895 O O . LEU D 1 10 ? 23.696 30.214 35.725 1.00 25.10 782 LEU D O 1
ATOM 1900 N N . PRO D 1 11 ? 23.814 28.970 33.858 1.00 25.10 783 PRO D N 1
ATOM 1901 C CA . PRO D 1 11 ? 25.061 28.326 34.295 1.00 25.10 783 PRO D CA 1
ATOM 1902 C C . PRO D 1 11 ? 26.188 29.324 34.588 1.00 25.10 783 PRO D C 1
ATOM 1903 O O . PRO D 1 11 ? 26.986 29.125 35.511 1.00 25.10 783 PRO D O 1
ATOM 1907 N N . PHE D 1 12 ? 26.264 30.397 33.811 1.00 25.10 784 PHE D N 1
ATOM 1908 C CA . PHE D 1 12 ? 27.303 31.377 34.074 1.00 25.10 784 PHE D CA 1
ATOM 1909 C C . PHE D 1 12 ? 26.961 32.190 35.319 1.00 25.10 784 PHE D C 1
ATOM 1910 O O . PHE D 1 12 ? 27.863 32.553 36.080 1.00 25.10 784 PHE D O 1
ATOM 1918 N N . ILE D 1 13 ? 25.669 32.449 35.539 1.00 25.10 785 ILE D N 1
ATOM 1919 C CA . ILE D 1 13 ? 25.233 33.184 36.723 1.00 25.10 785 ILE D CA 1
ATOM 1920 C C . ILE D 1 13 ? 25.576 32.336 37.960 1.00 25.10 785 ILE D C 1
ATOM 1921 O O . ILE D 1 13 ? 26.081 32.841 38.970 1.00 25.10 785 ILE D O 1
ATOM 1926 N N . GLU D 1 14 ? 25.297 31.043 37.868 1.00 25.10 786 GLU D N 1
ATOM 1927 C CA . GLU D 1 14 ? 25.602 30.144 38.973 1.00 25.10 786 GLU D CA 1
ATOM 1928 C C . GLU D 1 14 ? 27.111 30.040 39.226 1.00 25.10 786 GLU D C 1
ATOM 1929 O O . GLU D 1 14 ? 27.565 30.104 40.366 1.00 25.10 786 GLU D O 1
ATOM 1935 N N . GLY D 1 15 ? 27.892 29.905 38.158 1.00 25.10 787 GLY D N 1
ATOM 1936 C CA . GLY D 1 15 ? 29.332 29.775 38.305 1.00 25.10 787 GLY D CA 1
ATOM 1937 C C . GLY D 1 15 ? 29.935 30.988 38.981 1.00 25.10 787 GLY D C 1
ATOM 1938 O O . GLY D 1 15 ? 30.693 30.889 39.936 1.00 25.10 787 GLY D O 1
ATOM 1939 N N . MET D 1 16 ? 29.568 32.144 38.456 1.00 25.10 788 MET D N 1
ATOM 1940 C CA . MET D 1 16 ? 29.999 33.436 38.936 1.00 25.10 788 MET D CA 1
ATOM 1941 C C . MET D 1 16 ? 29.780 33.569 40.451 1.00 25.10 788 MET D C 1
ATOM 1942 O O . MET D 1 16 ? 30.712 33.865 41.219 1.00 25.10 788 MET D O 1
ATOM 1947 N N . LEU D 1 17 ? 28.532 33.365 40.869 1.00 25.10 789 LEU D N 1
ATOM 1948 C CA . LEU D 1 17 ? 28.175 33.456 42.276 1.00 25.10 789 LEU D CA 1
ATOM 1949 C C . LEU D 1 17 ? 28.890 32.371 43.081 1.00 25.10 789 LEU D C 1
ATOM 1950 O O . LEU D 1 17 ? 29.217 32.570 44.255 1.00 25.10 789 LEU D O 1
ATOM 1955 N N . THR D 1 18 ? 29.147 31.224 42.453 1.00 25.10 790 THR D N 1
ATOM 1956 C CA . THR D 1 18 ? 29.830 30.151 43.166 1.00 25.10 790 THR D CA 1
ATOM 1957 C C . THR D 1 18 ? 31.304 30.520 43.403 1.00 25.10 790 THR D C 1
ATOM 1958 O O . THR D 1 18 ? 31.821 30.353 44.505 1.00 25.10 790 THR D O 1
ATOM 1962 N N . ASN D 1 19 ? 31.975 31.039 42.379 1.00 25.10 791 ASN D N 1
ATOM 1963 C CA . ASN D 1 19 ? 33.372 31.418 42.517 1.00 25.10 791 ASN D CA 1
ATOM 1964 C C . ASN D 1 19 ? 33.606 32.662 43.356 1.00 25.10 791 ASN D C 1
ATOM 1965 O O . ASN D 1 19 ? 34.573 32.724 44.125 1.00 25.10 791 ASN D O 1
ATOM 1970 N N . LEU D 1 20 ? 32.731 33.652 43.211 1.00 25.10 792 LEU D N 1
ATOM 1971 C CA . LEU D 1 20 ? 32.927 34.921 43.908 1.00 25.10 792 LEU D CA 1
ATOM 1972 C C . LEU D 1 20 ? 32.070 35.224 45.135 1.00 25.10 792 LEU D C 1
ATOM 1973 O O . LEU D 1 20 ? 32.355 36.173 45.868 1.00 25.10 792 LEU D O 1
ATOM 1978 N N . GLY D 1 21 ? 31.032 34.439 45.359 1.00 25.10 793 GLY D N 1
ATOM 1979 C CA . GLY D 1 21 ? 30.164 34.717 46.483 1.00 25.10 793 GLY D CA 1
ATOM 1980 C C . GLY D 1 21 ? 29.080 35.677 46.027 1.00 25.10 793 GLY D C 1
ATOM 1981 O O . GLY D 1 21 ? 28.945 35.916 44.833 1.00 25.10 793 GLY D O 1
ATOM 1982 N N . ALA D 1 22 ? 28.326 36.244 46.965 1.00 25.10 794 ALA D N 1
ATOM 1983 C CA . ALA D 1 22 ? 27.242 37.168 46.633 1.00 25.10 794 ALA D CA 1
ATOM 1984 C C . ALA D 1 22 ? 27.674 38.348 45.766 1.00 25.10 794 ALA D C 1
ATOM 1985 O O . ALA D 1 22 ? 28.733 38.948 45.980 1.00 25.10 794 ALA D O 1
ATOM 1987 N N . MET D 1 23 ? 26.848 38.681 44.784 1.00 25.10 795 MET D N 1
ATOM 1988 C CA . MET D 1 23 ? 27.149 39.803 43.893 1.00 25.10 795 MET D CA 1
ATOM 1989 C C . MET D 1 23 ? 25.977 40.729 43.688 1.00 25.10 795 MET D C 1
ATOM 1990 O O . MET D 1 23 ? 24.815 40.308 43.800 1.00 25.10 795 MET D O 1
ATOM 1995 N N . LYS D 1 24 ? 26.267 41.991 43.394 1.00 25.10 796 LYS D N 1
ATOM 1996 C CA . LYS D 1 24 ? 25.192 42.941 43.170 1.00 25.10 796 LYS D CA 1
ATOM 1997 C C . LYS D 1 24 ? 24.687 42.871 41.738 1.00 25.10 796 LYS D C 1
ATOM 1998 O O . LYS D 1 24 ? 25.421 42.505 40.796 1.00 25.10 796 LYS D O 1
ATOM 2004 N N . LEU D 1 25 ? 23.415 43.211 41.586 1.00 25.10 797 LEU D N 1
ATOM 2005 C CA . LEU D 1 25 ? 22.758 43.185 40.284 1.00 25.10 797 LEU D CA 1
ATOM 2006 C C . LEU D 1 25 ? 23.613 43.714 39.131 1.00 25.10 797 LEU D C 1
ATOM 2007 O O . LEU D 1 25 ? 23.872 42.977 38.170 1.00 25.10 797 LEU D O 1
ATOM 2012 N N . HIS D 1 26 ? 24.070 44.965 39.229 1.00 25.10 798 HIS D N 1
ATOM 2013 C CA . HIS D 1 26 ? 24.850 45.556 38.145 1.00 25.10 798 HIS D CA 1
ATOM 2014 C C . HIS D 1 26 ? 26.145 44.830 37.814 1.00 25.10 798 HIS D C 1
ATOM 2015 O O . HIS D 1 26 ? 26.555 44.810 36.654 1.00 25.10 798 HIS D O 1
ATOM 2022 N N . LYS D 1 27 ? 26.781 44.230 38.817 1.00 25.10 799 LYS D N 1
ATOM 2023 C CA . LYS D 1 27 ? 28.027 43.506 38.592 1.00 25.10 799 LYS D CA 1
ATOM 2024 C C . LYS D 1 27 ? 27.707 42.203 37.864 1.00 25.10 799 LYS D C 1
ATOM 2025 O O . LYS D 1 27 ? 28.427 41.783 36.960 1.00 25.10 799 LYS D O 1
ATOM 2031 N N . ILE D 1 28 ? 26.616 41.563 38.253 1.00 25.10 800 ILE D N 1
ATOM 2032 C CA . ILE D 1 28 ? 26.224 40.334 37.578 1.00 25.10 800 ILE D CA 1
ATOM 2033 C C . ILE D 1 28 ? 25.995 40.631 36.094 1.00 25.10 800 ILE D C 1
ATOM 2034 O O . ILE D 1 28 ? 26.484 39.913 35.219 1.00 25.10 800 ILE D O 1
ATOM 2039 N N . HIS D 1 29 ? 25.294 41.729 35.830 1.00 25.10 801 HIS D N 1
ATOM 2040 C CA . HIS D 1 29 ? 24.985 42.145 34.469 1.00 25.10 801 HIS D CA 1
ATOM 2041 C C . HIS D 1 29 ? 26.255 42.389 33.643 1.00 25.10 801 HIS D C 1
ATOM 2042 O O . HIS D 1 29 ? 26.399 41.878 32.537 1.00 25.10 801 HIS D O 1
ATOM 2049 N N . SER D 1 30 ? 27.191 43.147 34.196 1.00 25.10 802 SER D N 1
ATOM 2050 C CA . SER D 1 30 ? 28.431 43.445 33.479 1.00 25.10 802 SER D CA 1
ATOM 2051 C C . SER D 1 30 ? 29.232 42.179 33.216 1.00 25.10 802 SER D C 1
ATOM 2052 O O . SER D 1 30 ? 29.806 42.011 32.137 1.00 25.10 802 SER D O 1
ATOM 2055 N N . PHE D 1 31 ? 29.245 41.270 34.187 1.00 25.10 803 PHE D N 1
ATOM 2056 C CA . PHE D 1 31 ? 29.992 40.033 34.032 1.00 25.10 803 PHE D CA 1
ATOM 2057 C C . PHE D 1 31 ? 29.392 39.129 32.962 1.00 25.10 803 PHE D C 1
ATOM 2058 O O . PHE D 1 31 ? 30.121 38.492 32.205 1.00 25.10 803 PHE D O 1
ATOM 2066 N N . LEU D 1 32 ? 28.064 39.054 32.908 1.00 25.10 804 LEU D N 1
ATOM 2067 C CA . LEU D 1 32 ? 27.390 38.241 31.906 1.00 25.10 804 LEU D CA 1
ATOM 2068 C C . LEU D 1 32 ? 27.705 38.791 30.513 1.00 25.10 804 LEU D C 1
ATOM 2069 O O . LEU D 1 32 ? 27.863 38.039 29.555 1.00 25.10 804 LEU D O 1
ATOM 2074 N N . LYS D 1 33 ? 27.824 40.107 30.408 1.00 25.10 805 LYS D N 1
ATOM 2075 C CA . LYS D 1 33 ? 28.145 40.729 29.126 1.00 25.10 805 LYS D CA 1
ATOM 2076 C C . LYS D 1 33 ? 29.459 40.241 28.539 1.00 25.10 805 LYS D C 1
ATOM 2077 O O . LYS D 1 33 ? 29.613 40.169 27.322 1.00 25.10 805 LYS D O 1
ATOM 2083 N N . ILE D 1 34 ? 30.418 39.894 29.392 1.00 25.10 806 ILE D N 1
ATOM 2084 C CA . ILE D 1 34 ? 31.687 39.437 28.846 1.00 25.10 806 ILE D CA 1
ATOM 2085 C C . ILE D 1 34 ? 31.831 37.930 28.812 1.00 25.10 806 ILE D C 1
ATOM 2086 O O . ILE D 1 34 ? 32.510 37.400 27.946 1.00 25.10 806 ILE D O 1
ATOM 2091 N N . THR D 1 35 ? 31.147 37.241 29.715 1.00 25.10 807 THR D N 1
ATOM 2092 C CA . THR D 1 35 ? 31.249 35.790 29.813 1.00 25.10 807 THR D CA 1
ATOM 2093 C C . THR D 1 35 ? 30.281 34.977 28.952 1.00 25.10 807 THR D C 1
ATOM 2094 O O . THR D 1 35 ? 30.644 33.932 28.427 1.00 25.10 807 THR D O 1
ATOM 2098 N N . VAL D 1 36 ? 29.041 35.426 28.806 1.00 25.10 808 VAL D N 1
ATOM 2099 C CA . VAL D 1 36 ? 28.123 34.653 27.986 1.00 25.10 808 VAL D CA 1
ATOM 2100 C C . VAL D 1 36 ? 28.565 34.777 26.536 1.00 25.10 808 VAL D C 1
ATOM 2101 O O . VAL D 1 36 ? 28.794 35.873 26.054 1.00 25.10 808 VAL D O 1
ATOM 2105 N N . PRO D 1 37 ? 28.748 33.646 25.831 1.00 25.10 809 PRO D N 1
ATOM 2106 C CA . PRO D 1 37 ? 29.176 33.731 24.432 1.00 25.10 809 PRO D CA 1
ATOM 2107 C C . PRO D 1 37 ? 28.293 34.661 23.583 1.00 25.10 809 PRO D C 1
ATOM 2108 O O . PRO D 1 37 ? 27.064 34.555 23.581 1.00 25.10 809 PRO D O 1
ATOM 2112 N N . LYS D 1 38 ? 28.941 35.572 22.861 1.00 25.10 810 LYS D N 1
ATOM 2113 C CA . LYS D 1 38 ? 28.228 36.569 22.082 1.00 25.10 810 LYS D CA 1
ATOM 2114 C C . LYS D 1 38 ? 27.116 36.039 21.193 1.00 25.10 810 LYS D C 1
ATOM 2115 O O . LYS D 1 38 ? 26.102 36.724 20.977 1.00 25.10 810 LYS D O 1
ATOM 2121 N N . ASP D 1 39 ? 27.296 34.819 20.695 1.00 25.10 811 ASP D N 1
ATOM 2122 C CA . ASP D 1 39 ? 26.338 34.201 19.799 1.00 25.10 811 ASP D CA 1
ATOM 2123 C C . ASP D 1 39 ? 25.011 33.847 20.452 1.00 25.10 811 ASP D C 1
ATOM 2124 O O . ASP D 1 39 ? 24.010 33.681 19.752 1.00 25.10 811 ASP D O 1
ATOM 2129 N N . TRP D 1 40 ? 25.004 33.692 21.774 1.00 25.10 812 TRP D N 1
ATOM 2130 C CA . TRP D 1 40 ? 23.773 33.355 22.471 1.00 25.10 812 TRP D CA 1
ATOM 2131 C C . TRP D 1 40 ? 23.134 34.642 22.835 1.00 25.10 812 TRP D C 1
ATOM 2132 O O . TRP D 1 40 ? 22.020 34.679 23.364 1.00 25.10 812 TRP D O 1
ATOM 2143 N N . GLY D 1 41 ? 23.852 35.707 22.523 1.00 25.10 813 GLY D N 1
ATOM 2144 C CA . GLY D 1 41 ? 23.364 37.023 22.826 1.00 25.10 813 GLY D CA 1
ATOM 2145 C C . GLY D 1 41 ? 23.828 37.521 24.183 1.00 25.10 813 GLY D C 1
ATOM 2146 O O . GLY D 1 41 ? 25.029 37.467 24.541 1.00 25.10 813 GLY D O 1
ATOM 2147 N N . TYR D 1 42 ? 22.819 37.972 24.920 1.00 25.10 814 TYR D N 1
ATOM 2148 C CA . TYR D 1 42 ? 22.876 38.578 26.242 1.00 25.10 814 TYR D CA 1
ATOM 2149 C C . TYR D 1 42 ? 23.074 40.069 25.989 1.00 25.10 814 TYR D C 1
ATOM 2150 O O . TYR D 1 42 ? 22.597 40.926 26.737 1.00 25.10 814 TYR D O 1
ATOM 2159 N N . ASN D 1 43 ? 23.783 40.374 24.913 1.00 25.10 815 ASN D N 1
ATOM 2160 C CA . ASN D 1 43 ? 24.035 41.769 24.600 1.00 25.10 815 ASN D CA 1
ATOM 2161 C C . ASN D 1 43 ? 22.698 42.526 24.486 1.00 25.10 815 ASN D C 1
ATOM 2162 O O . ASN D 1 43 ? 22.631 43.721 24.716 1.00 25.10 815 ASN D O 1
ATOM 2167 N N . ARG D 1 44 ? 21.629 41.815 24.157 1.00 25.10 816 ARG D N 1
ATOM 2168 C CA . ARG D 1 44 ? 20.328 42.468 24.025 1.00 25.10 816 ARG D CA 1
ATOM 2169 C C . ARG D 1 44 ? 19.555 42.609 25.323 1.00 25.10 816 ARG D C 1
ATOM 2170 O O . ARG D 1 44 ? 18.602 43.384 25.384 1.00 25.10 816 ARG D O 1
ATOM 2178 N N . ILE D 1 45 ? 19.971 41.889 26.362 1.00 25.10 817 ILE D N 1
ATOM 2179 C CA . ILE D 1 45 ? 19.296 41.949 27.665 1.00 25.10 817 ILE D CA 1
ATOM 2180 C C . ILE D 1 45 ? 19.539 43.228 28.455 1.00 25.10 817 ILE D C 1
ATOM 2181 O O . ILE D 1 45 ? 20.666 43.729 28.535 1.00 25.10 817 ILE D O 1
ATOM 2186 N N . THR D 1 46 ? 18.460 43.777 29.009 1.00 25.10 818 THR D N 1
ATOM 2187 C CA . THR D 1 46 ? 18.546 44.996 29.802 1.00 25.10 818 THR D CA 1
ATOM 2188 C C . THR D 1 46 ? 18.646 44.589 31.260 1.00 25.10 818 THR D C 1
ATOM 2189 O O . THR D 1 46 ? 18.346 43.450 31.609 1.00 25.10 818 THR D O 1
ATOM 2193 N N . LEU D 1 47 ? 19.073 45.507 32.113 1.00 25.10 819 LEU D N 1
ATOM 2194 C CA . LEU D 1 47 ? 19.203 45.161 33.513 1.00 25.10 819 LEU D CA 1
ATOM 2195 C C . LEU D 1 47 ? 17.869 44.878 34.203 1.00 25.10 819 LEU D C 1
ATOM 2196 O O . LEU D 1 47 ? 17.838 44.102 35.166 1.00 25.10 819 LEU D O 1
ATOM 2201 N N . GLN D 1 48 ? 16.765 45.461 33.721 1.00 25.10 820 GLN D N 1
ATOM 2202 C CA . GLN D 1 48 ? 15.506 45.192 34.387 1.00 25.10 820 GLN D CA 1
ATOM 2203 C C . GLN D 1 48 ? 15.057 43.787 34.026 1.00 25.10 820 GLN D C 1
ATOM 2204 O O . GLN D 1 48 ? 14.418 43.135 34.835 1.00 25.10 820 GLN D O 1
ATOM 2210 N N . GLN D 1 49 ? 15.421 43.305 32.842 1.00 25.10 821 GLN D N 1
ATOM 2211 C CA . GLN D 1 49 ? 15.043 41.951 32.472 1.00 25.10 821 GLN D CA 1
ATOM 2212 C C . GLN D 1 49 ? 15.844 40.989 33.356 1.00 25.10 821 GLN D C 1
ATOM 2213 O O . GLN D 1 49 ? 15.292 40.020 33.857 1.00 25.10 821 GLN D O 1
ATOM 2219 N N . LEU D 1 50 ? 17.130 41.277 33.572 1.00 25.10 822 LEU D N 1
ATOM 2220 C CA . LEU D 1 50 ? 17.952 40.410 34.424 1.00 25.10 822 LEU D CA 1
ATOM 2221 C C . LEU D 1 50 ? 17.387 40.392 35.845 1.00 25.10 822 LEU D C 1
ATOM 2222 O O . LEU D 1 50 ? 17.182 39.332 36.419 1.00 25.10 822 LEU D O 1
ATOM 2227 N N . GLU D 1 51 ? 17.154 41.580 36.403 1.00 25.10 823 GLU D N 1
ATOM 2228 C CA . GLU D 1 51 ? 16.617 41.708 37.750 1.00 25.10 823 GLU D CA 1
ATOM 2229 C C . GLU D 1 51 ? 15.335 40.880 37.920 1.00 25.10 823 GLU D C 1
ATOM 2230 O O . GLU D 1 51 ? 15.163 40.182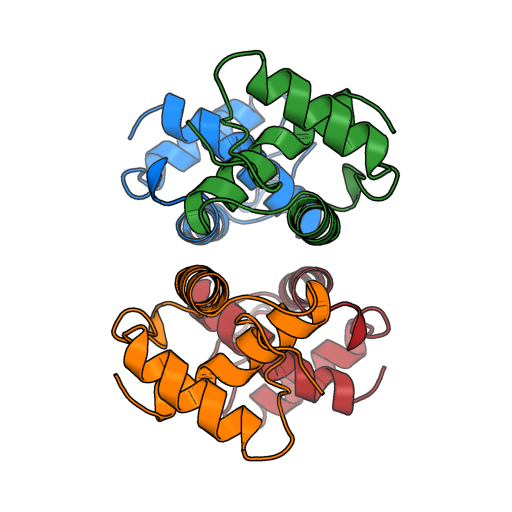 38.929 1.00 25.10 823 GLU D O 1
ATOM 2236 N N . GLY D 1 52 ? 14.462 40.932 36.919 1.00 25.10 824 GLY D N 1
ATOM 2237 C CA . GLY D 1 52 ? 13.227 40.173 36.979 1.00 25.10 824 GLY D CA 1
ATOM 2238 C C . GLY D 1 52 ? 13.495 38.683 37.046 1.00 25.10 824 GLY D C 1
ATOM 2239 O O . GLY D 1 52 ? 12.845 37.965 37.801 1.00 25.10 824 GLY D O 1
ATOM 2240 N N . TYR D 1 53 ? 14.462 38.233 36.253 1.00 25.10 825 TYR D N 1
ATOM 2241 C CA . TYR D 1 53 ? 14.849 36.833 36.186 1.00 25.10 825 TYR D CA 1
ATOM 2242 C C . TYR D 1 53 ? 15.482 36.398 37.504 1.00 25.10 825 TYR D C 1
ATOM 2243 O O . TYR D 1 53 ? 15.132 35.350 38.043 1.00 25.10 825 TYR D O 1
ATOM 2252 N N . LEU D 1 54 ? 16.416 37.200 38.018 1.00 25.10 826 LEU D N 1
ATOM 2253 C CA . LEU D 1 54 ? 17.074 36.878 39.289 1.00 25.10 826 LEU D CA 1
ATOM 2254 C C . LEU D 1 54 ? 16.067 36.831 40.434 1.00 25.10 826 LEU D C 1
ATOM 2255 O O . LEU D 1 54 ? 16.185 36.016 41.350 1.00 25.10 826 LEU D O 1
ATOM 2260 N N . ASN D 1 55 ? 15.077 37.709 40.397 1.00 25.10 827 ASN D N 1
ATOM 2261 C CA . ASN D 1 55 ? 14.077 37.709 41.453 1.00 25.10 827 ASN D CA 1
ATOM 2262 C C . ASN D 1 55 ? 13.191 36.466 41.369 1.00 25.10 827 ASN D C 1
ATOM 2263 O O . ASN D 1 55 ? 12.724 36.000 42.397 1.00 25.10 827 ASN D O 1
ATOM 2268 N N . THR D 1 56 ? 12.985 35.937 40.158 1.00 25.10 828 THR D N 1
ATOM 2269 C CA . THR D 1 56 ? 12.190 34.729 39.958 1.00 25.10 828 THR D CA 1
ATOM 2270 C C . THR D 1 56 ? 12.982 33.543 40.494 1.00 25.10 828 THR D C 1
ATOM 2271 O O . THR D 1 56 ? 12.408 32.631 41.092 1.00 25.10 828 THR D O 1
ATOM 2275 N N . LEU D 1 57 ? 14.295 33.545 40.274 1.00 25.10 829 LEU D N 1
ATOM 2276 C CA . LEU D 1 57 ? 15.127 32.473 40.793 1.00 25.10 829 LEU D CA 1
ATOM 2277 C C . LEU D 1 57 ? 15.105 32.586 42.324 1.00 25.10 829 LEU D C 1
ATOM 2278 O O . LEU D 1 57 ? 14.992 31.583 43.039 1.00 25.10 829 LEU D O 1
ATOM 2283 N N . ALA D 1 58 ? 15.170 33.805 42.840 1.00 25.10 830 ALA D N 1
ATOM 2284 C CA . ALA D 1 58 ? 15.173 33.987 44.294 1.00 25.10 830 ALA D CA 1
ATOM 2285 C C . ALA D 1 58 ? 13.853 33.487 44.881 1.00 25.10 830 ALA D C 1
ATOM 2286 O O . ALA D 1 58 ? 13.843 32.837 45.943 1.00 25.10 830 ALA D O 1
ATOM 2288 N N . ASP D 1 59 ? 12.765 33.790 44.173 1.00 25.10 831 ASP D N 1
ATOM 2289 C CA . ASP D 1 59 ? 11.416 33.358 44.551 1.00 25.10 831 ASP D CA 1
ATOM 2290 C C . ASP D 1 59 ? 11.358 31.861 44.722 1.00 25.10 831 ASP D C 1
ATOM 2291 O O . ASP D 1 59 ? 10.790 31.378 45.697 1.00 25.10 831 ASP D O 1
ATOM 2296 N N . GLU D 1 60 ? 11.867 31.140 43.731 1.00 25.10 832 GLU D N 1
ATOM 2297 C CA . GLU D 1 60 ? 11.957 29.693 43.782 1.00 25.10 832 GLU D CA 1
ATOM 2298 C C . GLU D 1 60 ? 13.020 29.617 44.879 1.00 25.10 832 GLU D C 1
ATOM 2299 O O . GLU D 1 60 ? 13.219 30.579 45.586 1.00 25.10 832 GLU D O 1
ATOM 2305 N N . GLY D 1 61 ? 13.727 28.523 45.052 1.00 25.10 833 GLY D N 1
ATOM 2306 C CA . GLY D 1 61 ? 14.732 28.590 46.107 1.00 25.10 833 GLY D CA 1
ATOM 2307 C C . GLY D 1 61 ? 16.129 28.489 45.542 1.00 25.10 833 GLY D C 1
ATOM 2308 O O . GLY D 1 61 ? 17.060 28.109 46.257 1.00 25.10 833 GLY D O 1
ATOM 2309 N N . ARG D 1 62 ? 16.287 28.878 44.278 1.00 25.10 834 ARG D N 1
ATOM 2310 C CA . ARG D 1 62 ? 17.576 28.739 43.597 1.00 25.10 834 ARG D CA 1
ATOM 2311 C C . ARG D 1 62 ? 18.628 29.769 43.952 1.00 25.10 834 ARG D C 1
ATOM 2312 O O . ARG D 1 62 ? 19.826 29.484 43.870 1.00 25.10 834 ARG D O 1
ATOM 2320 N N . LEU D 1 63 ? 18.177 30.967 44.322 1.00 25.10 835 LEU D N 1
ATOM 2321 C CA . LEU D 1 63 ? 19.093 32.021 44.729 1.00 25.10 835 LEU D CA 1
ATOM 2322 C C . LEU D 1 63 ? 18.554 32.650 46.006 1.00 25.10 835 LEU D C 1
ATOM 2323 O O . LEU D 1 63 ? 17.362 32.562 46.302 1.00 25.10 835 LEU D O 1
ATOM 2328 N N . LYS D 1 64 ? 19.438 33.270 46.776 1.00 25.10 836 LYS D N 1
ATOM 2329 C CA . LYS D 1 64 ? 19.001 33.933 47.992 1.00 25.10 836 LYS D CA 1
ATOM 2330 C C . LYS D 1 64 ? 19.239 35.422 47.752 1.00 25.10 836 LYS D C 1
ATOM 2331 O O . LYS D 1 64 ? 20.361 35.820 47.393 1.00 25.10 836 LYS D O 1
ATOM 2337 N N . TYR D 1 65 ? 18.204 36.246 47.905 1.00 25.10 837 TYR D N 1
ATOM 2338 C CA . TYR D 1 65 ? 18.405 37.671 47.681 1.00 25.10 837 TYR D CA 1
ATOM 2339 C C . TYR D 1 65 ? 19.467 38.219 48.624 1.00 25.10 837 TYR D C 1
ATOM 2340 O O . TYR D 1 65 ? 20.622 38.262 48.245 1.00 25.10 837 TYR D O 1
ATOM 2349 N N . ILE D 1 66 ? 19.093 38.625 49.835 1.00 25.10 838 ILE D N 1
ATOM 2350 C CA . ILE D 1 66 ? 20.063 39.193 50.802 1.00 25.10 838 ILE D CA 1
ATOM 2351 C C . ILE D 1 66 ? 20.026 40.722 50.838 1.00 25.10 838 ILE D C 1
ATOM 2352 O O . ILE D 1 66 ? 20.490 41.398 49.910 1.00 25.10 838 ILE D O 1
ATOM 2357 N N . ALA D 1 67 ? 19.443 41.244 51.915 0.00 25.10 839 ALA D N 1
ATOM 2358 C CA . ALA D 1 67 ? 19.286 42.678 52.136 0.00 25.10 839 ALA D CA 1
ATOM 2359 C C . ALA D 1 67 ? 20.446 43.523 51.627 0.00 25.10 839 ALA D C 1
ATOM 2360 O O . ALA D 1 67 ? 21.591 43.070 51.587 0.00 25.10 839 ALA D O 1
ATOM 2362 N N . ASN D 1 68 ? 20.124 44.755 51.239 0.00 25.10 840 ASN D N 1
ATOM 2363 C CA . ASN D 1 68 ? 21.091 45.724 50.732 0.00 25.10 840 ASN D CA 1
ATOM 2364 C C . ASN D 1 68 ? 21.345 45.641 49.228 0.00 25.10 840 ASN D C 1
ATOM 2365 O O . ASN D 1 68 ? 21.874 46.580 48.635 0.00 25.10 840 ASN D O 1
ATOM 2370 N N . GLY D 1 69 ? 20.991 44.515 48.616 1.00 25.10 841 GLY D N 1
ATOM 2371 C CA . GLY D 1 69 ? 21.117 44.399 47.163 1.00 25.10 841 GLY D CA 1
ATOM 2372 C C . GLY D 1 69 ? 21.930 43.326 46.434 1.00 25.10 841 GLY D C 1
ATOM 2373 O O . GLY D 1 69 ? 22.226 43.492 45.240 1.00 25.10 841 GLY D O 1
ATOM 2374 N N . SER D 1 70 ? 22.292 42.237 47.094 1.00 25.10 842 SER D N 1
ATOM 2375 C CA . SER D 1 70 ? 23.084 41.213 46.422 1.00 25.10 842 SER D CA 1
ATOM 2376 C C . SER D 1 70 ? 22.368 39.868 46.299 1.00 25.10 842 SER D C 1
ATOM 2377 O O . SER D 1 70 ? 21.397 39.604 47.009 1.00 25.10 842 SER D O 1
ATOM 2380 N N . TYR D 1 71 ? 22.826 39.040 45.363 1.00 25.10 843 TYR D N 1
ATOM 2381 C CA . TYR D 1 71 ? 22.262 37.708 45.158 1.00 25.10 843 TYR D CA 1
ATOM 2382 C C . TYR D 1 71 ? 23.308 36.646 45.442 1.00 25.10 843 TYR D C 1
ATOM 2383 O O . TYR D 1 71 ? 24.424 36.699 44.947 1.00 25.10 843 TYR D O 1
ATOM 2392 N N . GLU D 1 72 ? 22.931 35.651 46.227 1.00 25.10 844 GLU D N 1
ATOM 2393 C CA . GLU D 1 72 ? 23.843 34.595 46.568 1.00 25.10 844 GLU D CA 1
ATOM 2394 C C . GLU D 1 72 ? 23.289 33.254 46.086 1.00 25.10 844 GLU D C 1
ATOM 2395 O O . GLU D 1 72 ? 22.070 33.045 45.968 1.00 25.10 844 GLU D O 1
ATOM 2401 N N . ILE D 1 73 ? 24.169 32.325 45.783 1.00 25.10 845 ILE D N 1
ATOM 2402 C CA . ILE D 1 73 ? 23.654 31.067 45.321 1.00 25.10 845 ILE D CA 1
ATOM 2403 C C . ILE D 1 73 ? 23.306 30.169 46.507 1.00 25.10 845 ILE D C 1
ATOM 2404 O O . ILE D 1 73 ? 23.930 30.245 47.561 1.00 25.10 845 ILE D O 1
ATOM 2409 N N . VAL D 1 74 ? 22.263 29.366 46.346 1.00 25.10 846 VAL D N 1
ATOM 2410 C CA . VAL D 1 74 ? 21.822 28.459 47.406 1.00 25.10 846 VAL D CA 1
ATOM 2411 C C . VAL D 1 74 ? 22.458 27.109 47.112 1.00 25.10 846 VAL D C 1
ATOM 2412 O O . VAL D 1 74 ? 23.204 26.586 47.967 1.00 25.10 846 VAL D O 1
#

B-factor: mean 25.1, std 0.0, range [25.1, 25.1]

Secondary structure (DSSP, 8-state):
--HHHHHHHHHHHHHHHHHH-SEEHHHHHHHHHHHS-GGG--TT--HHHHHHHHHHHHHTTSEE--TTTEEEE-/--HHHHHHHHHHHHHHHHHH-SEEHHHHHHHHHHHS-GGG--TT--HHHHHHHHHHHHHTTSEE--TTTEEEE-/--HHHHHHTHHHHHHHHHHH-SEEHHHHHHHHHHHS-GGG--TT--HHHHHHHHHHHHHTTSEE--TTTEEEE-/--HHHHHHTHHHHHHHHHHH-SEEHHHHHHHHHHHS-GGG--TT--HHHHHHHHHHHHHTTSEE--TTTEEEE-

GO terms:
  GO:0005680 anaphase-promoting complex (C, IDA)
  GO:0010458 exit from mitosis (P, IGI)
  GO:0007091 metaphase/anaphase transition of mitotic cell cycle (P, IGI)
  GO:0061630 ubiquitin protein ligase activity (F, IMP)
  GO:0016567 protein ubiquitination (P, IMP)
  GO:0031145 anaphase-promoting complex-dependent catabolic process (P, IMP)
  GO:1903473 positive regulation of mitotic actomyosin contractile ring contraction (P, IMP)
  GO:0005515 protein binding (F, IPI)
  GO:0016567 protein ubiquitination (P, IDA)
  GO:0031145 anaphase-promoting complex-dependent catabolic process (P, IDA)

CATH classification: 1.10.10.10

Radius of gyration: 19.68 Å; Cα contacts (8 Å, |Δi|>4): 383; chains: 4; bounding box: 52×49×43 Å

InterPro domains:
  IPR014786 Anaphase-promoting complex subunit 2, C-terminal [PF08672] (784-844)
  IPR014786 Anaphase-promoting complex subunit 2, C-terminal [SM01013] (784-845)
  IPR016158 Cullin homology domain [PS50069] (494-724)
  IPR036317 Cullin homology domain superfamily [SSF75632] (461-739)
  IPR036388 Winged helix-like DNA-binding domain superfamily [G3DSA:1.10.10.10] (774-846)
  IPR036390 Winged helix DNA-binding domain superfamily [SSF46785] (774-845)
  IPR044554 Anaphase-promoting complex subunit 2 [PTHR45957] (23-847)
  IPR057975 Anaphase-promoting complex subunit 2, TPR repeats [PF25773] (273-375)
  IPR059120 Cullin-like, alpha+beta domain [PF26557] (621-737)

Solvent-accessible surface area: 15551 Å² total; per-residue (Å²): 120,128,136,123,9,7,116,130,0,28,26,18,0,33,3,7,2,31,41,9,30,25,11,91,29,98,41,0,18,35,26,0,100,63,42,3,4,120,108,25,20,3,85,145,8,56,94,132,54,0,83,39,36,0,61,69,7,28,129,92,56,99,4,120,96,59,76,152,16,18,7,63,46,133,117,126,137,120,8,7,117,129,0,30,26,19,0,34,4,6,2,30,44,11,31,23,12,91,27,90,29,0,18,26,26,0,107,72,41,3,4,100,104,28,19,3,86,145,8,56,96,128,55,0,81,37,35,0,61,70,7,27,133,90,58,98,4,120,100,58,74,151,17,16,5,61,48,135,116,125,134,125,9,8,115,127,0,30,19,24,0,30,5,6,3,30,46,8,30,27,11,94,30,96,39,0,19,32,22,0,100,60,40,2,4,102,108,22,18,2,83,146,7,57,97,132,55,0,80,38,35,0,61,69,6,26,133,90,58,97,6,120,99,57,73,150,18,18,5,65,46,131,115,126,135,122,7,7,117,127,0,28,26,22,0,35,3,5,2,30,49,15,29,25,12,91,28,94,31,0,19,27,27,0,101,65,40,3,3,93,103,30,21,3,83,146,8,58,95,128,55,0,78,39,36,0,59,70,8,26,130,92,59,99,4,121,97,59,73,148,18,17,6,64,46,133

Nearest PDB structures (foldseek):
  1ldd-assembly1_D  TM=1.014E+00  e=4.745E-13  Saccharomyces cerevisiae
  6nxk-assembly2_D  TM=8.618E-01  e=2.967E-04  Homo sapiens
  5khr-assembly1_N  TM=8.876E-01  e=8.253E-04  Homo sapiens
  5l9u-assembly1_N  TM=8.742E-01  e=1.084E-03  Homo sapiens
  5lcw-assembly1_N  TM=8.457E-01  e=1.013E-03  Homo sapiens

Foldseek 3Di:
DDDVLVVQCPVVLQVVLVVPPWDALVVSLVVSVPPPPCVSPSVPDDSVNVVVVLVVCVVVPQWPADPPGIIHGD/DDDVLVVQCVVVLVVVCVVPPWDFLVVSLVVCVPPPPCVSPSVPDDSVNVVVVLVVCVVVVQWPADPPGIIHGD/DDDVLVVQCVVVLQVVLVVPPKDALVVSLVVCCPPPPCVSPSVPDDSVNVVVVLVVCVVVPQWPQDPPGIIHGD/DDPVLVVQCVVVLQVVCVVPNKDFLVVSLVVCVVPVPCVSPSVPDDSVNVVVVLVVCCVPPQWPADPPGIIHGD

Organism: Saccharomyces cerevisiae (strain ATCC 204508 / S288c) (NCBI:txid559292)